Protein 3H05 (pdb70)

Foldseek 3Di:
DAEEEEEEDQCCPVWVLVVQQVVVPLVGQAYEYEHQCCPHDVVNVVLVVLQCVQSPRPRYDYDHQVVVVPPDFPVNSVVVVCVVPVNYAYEYEDAVVCVVVQVVGDCSVVCVVGHHYDHGDSPDDDDSVVLVVCQVVVHDCPNTHGDVSSVSSVD/DAEEEEEEDLCCPPWVQNLQQVVVPLVGQAYEYEHAPVRADPVLNVVLVVVQCVLSVRDRYDYDHVNVVVVPFPVRSVVVVCVVVVNYAYEYEAEDVCVVVQVVGDPSVVCVVRHHYYYGYRPDNVVVLVCLLVVHDCPNIHGDVSSVSCVVLSSSNPDRYSD

Radius of gyration: 22.02 Å; Cα contacts (8 Å, |Δi|>4): 575; chains: 2; bounding box: 44×39×69 Å

Structure (mmCIF, N/CA/C/O backbone):
data_3H05
#
_entry.id   3H05
#
_cell.length_a   41.206
_cell.length_b   70.722
_cell.length_c   130.495
_cell.angle_alpha   90.000
_cell.angle_beta   90.000
_cell.angle_gamma   90.000
#
_symmetry.space_group_name_H-M   'P 21 21 21'
#
loop_
_entity.id
_entity.type
_entity.pdbx_description
1 polymer 'uncharacterized protein VPA0413'
2 non-polymer 'CHLORIDE ION'
3 water water
#
loop_
_atom_site.group_PDB
_atom_site.id
_atom_site.type_symbol
_atom_site.label_atom_id
_atom_site.label_alt_id
_atom_site.label_comp_id
_atom_site.label_asym_id
_atom_site.label_entity_id
_atom_site.label_seq_id
_atom_site.pdbx_PDB_ins_code
_atom_site.Cartn_x
_atom_site.Cartn_y
_atom_site.Cartn_z
_atom_site.occupancy
_atom_site.B_iso_or_equiv
_atom_site.auth_seq_id
_atom_site.auth_comp_id
_atom_site.auth_asym_id
_atom_site.auth_atom_id
_atom_site.pdbx_PDB_model_num
ATOM 1 N N . MET A 1 1 ? -8.899 25.395 30.608 1.00 19.97 1 MET A N 1
ATOM 2 C CA . MET A 1 1 ? -8.484 26.736 30.118 1.00 19.52 1 MET A CA 1
ATOM 3 C C . MET A 1 1 ? -8.636 26.820 28.600 1.00 18.56 1 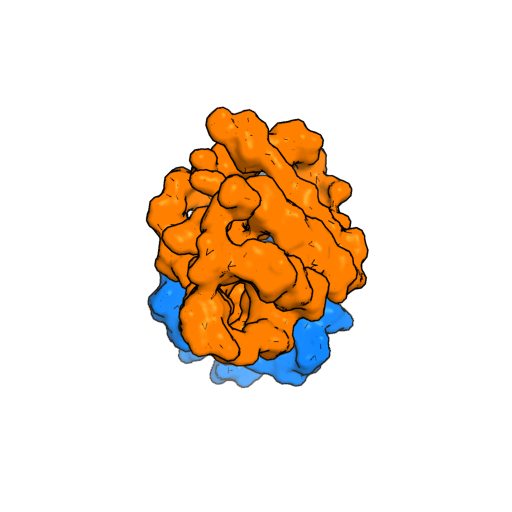MET A C 1
ATOM 4 O O . MET A 1 1 ? -8.022 26.030 27.886 1.00 19.61 1 MET A O 1
ATOM 9 N N . LYS A 1 2 ? -9.438 27.756 28.093 1.00 16.38 2 LYS A N 1
ATOM 10 C CA . LYS A 1 2 ? -9.455 27.997 26.647 1.00 14.51 2 LYS A CA 1
ATOM 11 C C . LYS A 1 2 ? -8.599 29.200 26.259 1.00 12.96 2 LYS A C 1
ATOM 12 O O . LYS A 1 2 ? -7.915 29.161 25.234 1.00 12.70 2 LYS A O 1
ATOM 18 N N . LYS A 1 3 ? -8.692 30.280 27.029 1.00 10.75 3 LYS A N 1
ATOM 19 C CA . LYS A 1 3 ? -7.954 31.510 26.717 1.00 9.74 3 LYS A CA 1
ATOM 20 C C . LYS A 1 3 ? -6.918 31.784 27.798 1.00 9.19 3 LYS A C 1
ATOM 21 O O . LYS A 1 3 ? -7.268 32.059 28.964 1.00 10.13 3 LYS A O 1
ATOM 27 N N . ILE A 1 4 ? -5.643 31.687 27.429 1.00 8.71 4 ILE A N 1
ATOM 28 C CA . ILE A 1 4 ? -4.554 31.814 28.387 1.00 9.43 4 ILE A CA 1
ATOM 29 C C . ILE A 1 4 ? -3.698 32.996 27.966 1.00 10.60 4 ILE A C 1
ATOM 30 O O . ILE A 1 4 ? -3.236 33.057 26.813 1.00 9.76 4 ILE A O 1
ATOM 35 N N . ALA A 1 5 ? -3.513 33.936 28.885 1.00 10.57 5 ALA A N 1
ATOM 36 C CA . ALA A 1 5 ? -2.611 35.070 28.656 1.00 10.89 5 ALA A CA 1
ATOM 37 C C . ALA A 1 5 ? -1.330 34.864 29.443 1.00 11.30 5 ALA A C 1
ATOM 38 O O . ALA A 1 5 ? -1.363 34.447 30.608 1.00 12.83 5 ALA A O 1
ATOM 40 N N . ILE A 1 6 ? -0.202 35.141 28.810 1.00 11.81 6 ILE A N 1
ATOM 41 C CA . ILE A 1 6 ? 1.066 35.032 29.531 1.00 12.22 6 ILE A CA 1
ATOM 42 C C . ILE A 1 6 ? 1.768 36.385 29.522 1.00 12.80 6 ILE A C 1
ATOM 43 O O . ILE A 1 6 ? 1.943 37.007 28.471 1.00 12.99 6 ILE A O 1
ATOM 48 N N . PHE A 1 7 ? 2.105 36.862 30.718 1.00 12.51 7 PHE A N 1
ATOM 49 C CA . PHE A 1 7 ? 2.673 38.197 30.907 1.00 13.08 7 PHE A CA 1
ATOM 50 C C . PHE A 1 7 ? 4.049 38.022 31.514 1.00 13.01 7 PHE A C 1
ATOM 51 O O . PHE A 1 7 ? 4.192 37.660 32.698 1.00 13.09 7 PHE A O 1
ATOM 59 N N . GLY A 1 8 ? 5.060 38.243 30.683 1.00 13.11 8 GLY A N 1
ATOM 60 C CA . GLY A 1 8 ? 6.447 38.171 31.145 1.00 12.98 8 GLY A CA 1
ATOM 61 C C . GLY A 1 8 ? 6.918 39.545 31.562 1.00 13.97 8 GLY A C 1
ATOM 62 O O . GLY A 1 8 ? 6.636 40.548 30.882 1.00 13.95 8 GLY A O 1
ATOM 63 N N . SER A 1 9 ? 7.658 39.595 32.665 1.00 13.63 9 SER A N 1
ATOM 64 C CA . SER A 1 9 ? 8.247 40.834 33.161 1.00 13.18 9 SER A CA 1
ATOM 65 C C . SER A 1 9 ? 9.373 40.467 34.107 1.00 12.84 9 SER A C 1
ATOM 66 O O . SER A 1 9 ? 9.432 39.325 34.594 1.00 12.00 9 SER A O 1
ATOM 69 N N . ALA A 1 10 ? 10.255 41.425 34.378 1.00 12.27 10 ALA A N 1
ATOM 70 C CA . ALA A 1 10 ? 11.251 41.239 35.434 1.00 12.09 10 ALA A CA 1
ATOM 71 C C . ALA A 1 10 ? 10.573 41.124 36.801 1.00 12.29 10 ALA A C 1
ATOM 72 O O . ALA A 1 10 ? 11.062 40.388 37.661 1.00 11.78 10 ALA A O 1
ATOM 74 N N . PHE A 1 11 ? 9.422 41.793 36.978 1.00 11.62 11 PHE A N 1
ATOM 75 C CA . PHE A 1 11 ? 8.758 41.915 38.299 1.00 11.82 11 PHE A CA 1
ATOM 76 C C . PHE A 1 11 ? 9.800 42.216 39.391 1.00 11.41 11 PHE A C 1
ATOM 77 O O . PHE A 1 11 ? 9.964 41.452 40.371 1.00 12.36 11 PHE A O 1
ATOM 85 N N . ASN A 1 12 ? 10.468 43.358 39.219 1.00 11.20 12 ASN A N 1
ATOM 86 C CA . ASN A 1 12 ? 11.695 43.698 39.924 1.00 11.79 12 ASN A CA 1
ATOM 87 C C . ASN A 1 12 ? 11.596 45.087 40.583 1.00 12.01 12 ASN A C 1
ATOM 88 O O . ASN A 1 12 ? 12.395 45.982 40.267 1.00 13.23 12 ASN A O 1
ATOM 93 N N . PRO A 1 13 ? 10.627 45.285 41.497 1.00 12.09 13 PRO A N 1
ATOM 94 C CA . PRO A 1 13 ? 9.596 44.376 42.018 1.00 11.90 13 PRO A CA 1
ATOM 95 C C . PRO A 1 13 ? 8.250 44.499 41.281 1.00 12.25 13 PRO A C 1
ATOM 96 O O . PRO A 1 13 ? 8.052 45.465 40.524 1.00 11.06 13 PRO A O 1
ATOM 100 N N . PRO A 1 14 ? 7.330 43.518 41.474 1.00 12.35 14 PRO A N 1
ATOM 101 C CA . PRO A 1 14 ? 5.954 43.722 41.015 1.00 12.66 14 PRO A CA 1
ATOM 102 C C . PRO A 1 14 ? 5.420 45.026 41.616 1.00 12.68 14 PRO A C 1
ATOM 103 O O . PRO A 1 14 ? 5.710 45.339 42.769 1.00 12.56 14 PRO A O 1
ATOM 107 N N . SER A 1 15 ? 4.665 45.785 40.824 1.00 12.28 15 SER A N 1
ATOM 108 C CA . SER A 1 15 ? 4.240 47.130 41.206 1.00 11.76 15 SER A CA 1
ATOM 109 C C . SER A 1 15 ? 2.779 47.370 40.831 1.00 11.48 15 SER A C 1
ATOM 110 O O . SER A 1 15 ? 2.152 46.541 40.165 1.00 10.73 15 SER A O 1
ATOM 113 N N . LEU A 1 16 ? 2.255 48.531 41.213 1.00 10.22 16 LEU A N 1
ATOM 114 C CA . LEU A 1 16 ? 0.901 48.886 40.773 1.00 9.64 16 LEU A CA 1
ATOM 115 C C . LEU A 1 16 ? 0.855 49.094 39.278 1.00 10.07 16 LEU A C 1
ATOM 116 O O . LEU A 1 16 ? -0.230 49.061 38.684 1.00 10.86 16 LEU A O 1
ATOM 121 N N . GLY A 1 17 ? 2.017 49.283 38.653 1.00 9.80 17 GLY A N 1
ATOM 122 C CA . GLY A 1 17 ? 2.083 49.321 37.189 1.00 10.41 17 GLY A CA 1
ATOM 123 C C . GLY A 1 17 ? 1.671 47.992 36.572 1.00 10.12 17 GLY A C 1
ATOM 124 O O . GLY A 1 17 ? 0.818 47.943 35.661 1.00 10.02 17 GLY A O 1
ATOM 125 N N . HIS A 1 18 ? 2.290 46.916 37.054 1.00 10.50 18 HIS A N 1
ATOM 126 C CA . HIS A 1 18 ? 1.908 45.573 36.606 1.00 10.46 18 HIS A CA 1
ATOM 127 C C . HIS A 1 18 ? 0.452 45.297 36.901 1.00 10.80 18 HIS A C 1
ATOM 128 O O . HIS A 1 18 ? -0.251 44.728 36.065 1.00 11.03 18 HIS A O 1
ATOM 135 N N . LYS A 1 19 ? 0.000 45.662 38.094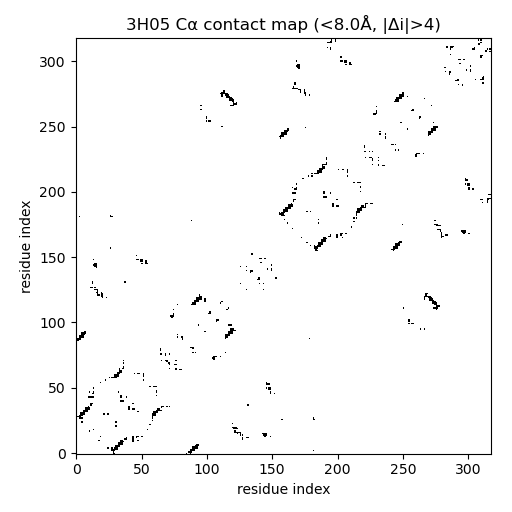 1.00 10.02 19 LYS A N 1
ATOM 136 C CA . LYS A 1 19 ? -1.392 45.435 38.447 1.00 10.09 19 LYS A CA 1
ATOM 137 C C . LYS A 1 19 ? -2.358 46.104 37.460 1.00 10.72 19 LYS A C 1
ATOM 138 O O . LYS A 1 19 ? -3.395 45.518 37.104 1.00 10.75 19 LYS A O 1
ATOM 144 N N . SER A 1 20 ? -2.029 47.317 37.015 1.00 10.42 20 SER A N 1
ATOM 145 C CA . SER A 1 20 ? -2.894 48.052 36.093 1.00 10.82 20 SER A CA 1
ATOM 146 C C . SER A 1 20 ? -3.083 47.323 34.754 1.00 11.38 20 SER A C 1
ATOM 147 O O . SER A 1 20 ? -4.107 47.515 34.079 1.00 12.28 20 SER A O 1
ATOM 150 N N . VAL A 1 21 ? -2.108 46.489 34.393 1.00 10.70 21 VAL A N 1
ATOM 151 C CA . VAL A 1 21 ? -2.197 45.647 33.193 1.00 11.16 21 VAL A CA 1
ATOM 152 C C . VAL A 1 21 ? -2.995 44.373 33.528 1.00 10.82 21 VAL A C 1
ATOM 153 O O . VAL A 1 21 ? -3.947 44.020 32.832 1.00 12.27 21 VAL A O 1
ATOM 157 N N . ILE A 1 22 ? -2.593 43.693 34.591 1.00 10.41 22 ILE A N 1
ATOM 158 C CA . ILE A 1 22 ? -3.114 42.364 34.923 1.00 10.93 22 ILE A CA 1
ATOM 159 C C . ILE A 1 22 ? -4.617 42.410 35.218 1.00 11.73 22 ILE A C 1
ATOM 160 O O . ILE A 1 22 ? -5.367 41.487 34.853 1.00 12.05 22 ILE A O 1
ATOM 165 N N . GLU A 1 23 ? -5.064 43.482 35.872 1.00 11.62 23 GLU A N 1
ATOM 166 C CA . GLU A 1 23 ? -6.479 43.597 36.255 1.00 12.05 23 GLU A CA 1
ATOM 167 C C . GLU A 1 23 ? -7.394 43.788 35.048 1.00 11.91 23 GLU A C 1
ATOM 168 O O . GLU A 1 23 ? -8.613 43.644 35.184 1.00 12.84 23 GLU A O 1
ATOM 174 N N . SER A 1 24 ? -6.816 44.090 33.879 1.00 10.94 24 SER A N 1
ATOM 175 C CA . SER A 1 24 ? -7.606 44.275 32.661 1.00 11.84 24 SER A CA 1
ATOM 176 C C . SER A 1 24 ? -7.947 42.951 31.984 1.00 11.45 24 SER A C 1
ATOM 177 O O . SER A 1 24 ? -8.641 42.946 30.970 1.00 11.86 24 SER A O 1
ATOM 180 N N . LEU A 1 25 ? -7.475 41.844 32.559 1.00 12.02 25 LEU A N 1
ATOM 181 C CA . LEU A 1 25 ? -7.490 40.538 31.859 1.00 12.40 25 LEU A CA 1
ATOM 182 C C . LEU A 1 25 ? -8.501 39.540 32.429 1.00 12.65 25 LEU A C 1
ATOM 183 O O . LEU A 1 25 ? -8.326 38.315 32.330 1.00 12.74 25 LEU A O 1
ATOM 188 N N . SER A 1 26 ? -9.582 40.063 32.990 1.00 13.09 26 SER A N 1
ATOM 189 C CA . SER A 1 26 ? -10.596 39.227 33.628 1.00 13.61 26 SER A CA 1
ATOM 190 C C . SER A 1 26 ? -11.322 38.282 32.664 1.00 13.03 26 SER A C 1
ATOM 191 O O . SER A 1 26 ? -11.915 37.279 33.109 1.00 13.54 26 SER A O 1
ATOM 194 N N . HIS A 1 27 ? -11.298 38.614 31.366 1.00 11.90 27 HIS A N 1
ATOM 195 C CA . HIS A 1 27 ? -11.930 37.798 30.332 1.00 11.30 27 HIS A CA 1
ATOM 196 C C . HIS A 1 27 ? -11.065 36.598 29.907 1.00 10.65 27 HIS A C 1
ATOM 197 O O . HIS A 1 27 ? -11.520 35.754 29.138 1.00 10.63 27 HIS A O 1
ATOM 204 N N . PHE A 1 28 ? -9.824 36.522 30.402 1.00 10.37 28 PHE A N 1
ATOM 205 C CA . PHE A 1 28 ? -9.009 35.318 30.178 1.00 11.12 28 PHE A CA 1
ATOM 206 C C . PHE A 1 28 ? -9.280 34.260 31.229 1.00 11.75 28 PHE A C 1
ATOM 207 O O . PHE A 1 28 ? -9.635 34.573 32.378 1.00 12.19 28 PHE A O 1
ATOM 215 N N . ASP A 1 29 ? -9.177 32.993 30.822 1.00 11.16 29 ASP A N 1
ATOM 216 C CA . ASP A 1 29 ? -9.413 31.889 31.762 1.00 11.89 29 ASP A CA 1
ATOM 217 C C . ASP A 1 29 ? -8.269 31.738 32.735 1.00 11.88 29 ASP A C 1
ATOM 218 O O . ASP A 1 29 ? -8.477 31.355 33.899 1.00 12.91 29 ASP A O 1
ATOM 223 N N . LEU A 1 30 ? -7.063 32.059 32.258 1.00 12.32 30 LEU A N 1
ATOM 224 C CA . LEU A 1 30 ? -5.848 31.929 33.047 1.00 12.64 30 LEU A CA 1
ATOM 225 C C . LEU A 1 30 ? -4.876 33.011 32.615 1.00 12.56 30 LEU A C 1
ATOM 226 O O . LEU A 1 30 ? -4.662 33.213 31.416 1.00 12.18 30 LEU A O 1
ATOM 231 N N . VAL A 1 31 ? -4.286 33.681 33.601 1.00 12.31 31 VAL A N 1
ATOM 232 C CA . VAL A 1 31 ? -3.274 34.706 33.349 1.00 13.81 31 VAL A CA 1
ATOM 233 C C . VAL A 1 31 ? -2.018 34.279 34.076 1.00 13.55 31 VAL A C 1
ATOM 234 O O . VAL A 1 31 ? -2.028 34.145 35.308 1.00 14.68 31 VAL A O 1
ATOM 238 N N . LEU A 1 32 ? -0.951 34.047 33.310 1.00 13.31 32 LEU A N 1
ATOM 239 C CA . LEU A 1 32 ? 0.292 33.518 33.886 1.00 13.04 32 LEU A CA 1
ATOM 240 C C . LEU A 1 32 ? 1.310 34.628 33.991 1.00 12.96 32 LEU A C 1
ATOM 241 O O . LEU A 1 32 ? 1.573 35.309 32.998 1.00 13.20 32 LEU A O 1
ATOM 246 N N . LEU A 1 33 ? 1.855 34.823 35.202 1.00 11.75 33 LEU A N 1
ATOM 247 C CA . LEU A 1 33 ? 2.923 35.803 35.413 1.00 12.24 33 LEU A CA 1
ATOM 248 C C . LEU A 1 33 ? 4.257 35.072 35.422 1.00 11.46 33 LEU A C 1
ATOM 249 O O . LEU A 1 33 ? 4.537 34.273 36.341 1.00 12.37 33 LEU A O 1
ATOM 254 N N . GLU A 1 34 ? 5.061 35.334 34.396 1.00 11.50 34 GLU A N 1
ATOM 255 C CA . GLU A 1 34 ? 6.351 34.642 34.207 1.00 11.59 34 GLU A CA 1
ATOM 256 C C . GLU A 1 34 ? 7.524 35.595 34.493 1.00 11.23 34 GLU A C 1
ATOM 257 O O . GLU A 1 34 ? 7.874 36.433 33.649 1.00 11.01 34 GLU A O 1
ATOM 263 N N . PRO A 1 35 ? 8.125 35.511 35.697 1.00 11.09 35 PRO A N 1
ATOM 264 C CA . PRO A 1 35 ? 9.271 36.398 35.947 1.00 11.23 35 PRO A CA 1
ATOM 265 C C . PRO A 1 35 ? 10.482 35.961 35.138 1.00 12.14 35 PRO A C 1
ATOM 266 O O . PRO A 1 35 ? 10.789 34.762 35.040 1.00 12.14 35 PRO A O 1
ATOM 270 N N . SER A 1 36 ? 11.152 36.931 34.538 1.00 12.97 36 SER A N 1
ATOM 271 C CA . SER A 1 36 ? 12.256 36.617 33.642 1.00 14.09 36 SER A CA 1
ATOM 272 C C . SER A 1 36 ? 13.481 36.163 34.438 1.00 14.18 36 SER A C 1
ATOM 273 O O . SER A 1 36 ? 13.782 36.719 35.500 1.00 13.72 36 SER A O 1
ATOM 276 N N . ILE A 1 37 ? 14.163 35.145 33.926 1.00 14.69 37 ILE A N 1
ATOM 277 C CA . ILE A 1 37 ? 15.427 34.697 34.521 1.00 15.81 37 ILE A CA 1
ATOM 278 C C . ILE A 1 37 ? 16.572 35.585 34.038 1.00 15.94 37 ILE A C 1
ATOM 279 O O . ILE A 1 37 ? 17.418 36.018 34.838 1.00 17.70 37 ILE A O 1
ATOM 284 N N . MET A 1 45 ? 19.053 45.394 42.244 1.00 16.28 45 MET A N 1
ATOM 285 C CA . MET A 1 45 ? 18.471 44.320 41.431 1.00 16.55 45 MET A CA 1
ATOM 286 C C . MET A 1 45 ? 18.149 43.097 42.296 1.00 16.17 45 MET A C 1
ATOM 287 O O . MET A 1 45 ? 19.002 42.617 43.051 1.00 16.82 45 MET A O 1
ATOM 289 N N . LEU A 1 46 ? 16.920 42.599 42.189 1.00 15.90 46 LEU A N 1
ATOM 290 C CA . LEU A 1 46 ? 16.466 41.493 43.036 1.00 15.03 46 LEU A CA 1
ATOM 291 C C . LEU A 1 46 ? 16.677 40.145 42.338 1.00 14.84 46 LEU A C 1
ATOM 292 O O . LEU A 1 46 ? 16.314 39.998 41.168 1.00 13.96 46 LEU A O 1
ATOM 297 N N . ASP A 1 47 ? 17.269 39.167 43.036 1.00 14.82 47 ASP A N 1
ATOM 298 C CA . ASP A 1 47 ? 17.498 37.851 42.410 1.00 14.90 47 ASP A CA 1
ATOM 299 C C . ASP A 1 47 ? 16.193 37.104 42.123 1.00 14.56 47 ASP A C 1
ATOM 300 O O . ASP A 1 47 ? 15.127 37.487 42.611 1.00 14.56 47 ASP A O 1
ATOM 305 N N . TYR A 1 48 ? 16.284 36.051 41.315 1.00 13.87 48 TYR A N 1
ATOM 306 C CA . TYR A 1 48 ? 15.101 35.324 40.848 1.00 13.34 48 TYR A CA 1
ATOM 307 C C . TYR A 1 48 ? 14.234 34.725 41.978 1.00 13.06 48 TYR A C 1
ATOM 308 O O . TYR A 1 48 ? 13.025 34.928 41.974 1.00 12.37 48 TYR A O 1
ATOM 317 N N . PRO A 1 49 ? 14.839 33.994 42.946 1.00 13.04 49 PRO A N 1
ATOM 318 C CA . PRO A 1 49 ? 13.989 33.444 44.014 1.00 12.87 49 PRO A CA 1
ATOM 319 C C . PRO A 1 49 ? 13.202 34.484 44.818 1.00 13.17 49 PRO A C 1
ATOM 320 O O . PRO A 1 49 ? 12.036 34.238 45.154 1.00 12.98 49 PRO A O 1
ATOM 324 N N . ILE A 1 50 ? 13.804 35.638 45.106 1.00 13.19 50 ILE A N 1
ATOM 325 C CA . ILE A 1 50 ? 13.061 36.701 45.791 1.00 13.82 50 ILE A CA 1
ATOM 326 C C . ILE A 1 50 ? 11.957 37.297 44.911 1.00 13.57 50 ILE A C 1
ATOM 327 O O . ILE A 1 50 ? 10.846 37.521 45.387 1.00 13.95 50 ILE A O 1
ATOM 332 N N . ARG A 1 51 ? 12.256 37.529 43.635 1.00 13.39 51 ARG A N 1
ATOM 333 C CA . ARG A 1 51 ? 11.229 38.005 42.713 1.00 13.60 51 ARG A CA 1
ATOM 334 C C . ARG A 1 51 ? 10.045 37.034 42.639 1.00 14.27 51 ARG A C 1
ATOM 335 O O . ARG A 1 51 ? 8.892 37.461 42.591 1.00 13.89 51 ARG A O 1
ATOM 343 N N . CYS A 1 52 ? 10.322 35.731 42.667 1.00 14.49 52 CYS A N 1
ATOM 344 C CA . CYS A 1 52 ? 9.241 34.739 42.694 1.00 14.84 52 CYS A CA 1
ATOM 345 C C . CYS A 1 52 ? 8.378 34.866 43.952 1.00 14.37 52 CYS A C 1
ATOM 346 O O . CYS A 1 52 ? 7.154 34.851 43.875 1.00 14.05 52 CYS A O 1
ATOM 349 N N . LYS A 1 53 ? 9.017 35.005 45.114 1.00 14.51 53 LYS A N 1
ATOM 350 C CA . LYS A 1 53 ? 8.281 35.234 46.348 1.00 14.39 53 LYS A CA 1
ATOM 351 C C . LYS A 1 53 ? 7.475 36.537 46.327 1.00 14.12 53 LYS A C 1
ATOM 352 O O . LYS A 1 53 ? 6.334 36.579 46.810 1.00 13.72 53 LYS A O 1
ATOM 358 N N . LEU A 1 54 ? 8.064 37.599 45.774 1.00 14.38 54 LEU A N 1
ATOM 359 C CA . LEU A 1 54 ? 7.331 38.860 45.616 1.00 14.08 54 LEU A CA 1
ATOM 360 C C . LEU A 1 54 ? 6.092 38.715 44.723 1.00 13.73 54 LEU A C 1
ATOM 361 O O . LEU A 1 54 ? 5.036 39.260 45.047 1.00 13.67 54 LEU A O 1
ATOM 366 N N . VAL A 1 55 ? 6.232 37.971 43.626 1.00 13.44 55 VAL A N 1
ATOM 367 C CA . VAL A 1 55 ? 5.123 37.734 42.690 1.00 13.13 55 VAL A CA 1
ATOM 368 C C . VAL A 1 55 ? 4.019 36.929 43.384 1.00 13.07 55 VAL A C 1
ATOM 369 O O . VAL A 1 55 ? 2.832 37.241 43.233 1.00 12.70 55 VAL A O 1
ATOM 373 N N . ASP A 1 56 ? 4.405 35.920 44.176 1.00 12.78 56 ASP A N 1
ATOM 374 C CA . ASP A 1 56 ? 3.424 35.175 44.962 1.00 13.07 56 ASP A CA 1
ATOM 375 C C . ASP A 1 56 ? 2.647 36.096 45.929 1.00 13.16 56 ASP A C 1
ATOM 376 O O . ASP A 1 56 ? 1.427 36.008 46.024 1.00 13.13 56 ASP A O 1
ATOM 381 N N . ALA A 1 57 ? 3.353 37.000 46.615 1.00 13.16 57 ALA A N 1
ATOM 382 C CA . ALA A 1 57 ? 2.711 37.976 47.505 1.00 13.37 57 ALA A CA 1
ATOM 383 C C . ALA A 1 57 ? 1.773 38.911 46.731 1.00 12.70 57 ALA A C 1
ATOM 384 O O . ALA A 1 57 ? 0.663 39.201 47.161 1.00 11.98 57 ALA A O 1
ATOM 386 N N . PHE A 1 58 ? 2.256 39.372 45.583 1.00 12.83 58 PHE A N 1
ATOM 387 C CA . PHE A 1 58 ? 1.512 40.242 44.655 1.00 12.99 58 PHE A CA 1
ATOM 388 C C . PHE A 1 58 ? 0.198 39.580 44.232 1.00 12.98 58 PHE A C 1
ATOM 389 O O . PHE A 1 58 ? -0.854 40.208 44.266 1.00 13.15 58 PHE A O 1
ATOM 397 N N . ILE A 1 59 ? 0.267 38.303 43.847 1.00 12.65 59 ILE A N 1
ATOM 398 C CA . ILE A 1 59 ? -0.923 37.553 43.440 1.00 12.64 59 ILE A CA 1
ATOM 399 C C . ILE A 1 59 ? -1.923 37.426 44.602 1.00 11.85 59 ILE A C 1
ATOM 400 O O . ILE A 1 59 ? -3.126 37.602 44.409 1.00 13.03 59 ILE A O 1
ATOM 405 N N . LYS A 1 60 ? -1.423 37.144 45.804 1.00 12.30 60 LYS A N 1
ATOM 406 C CA . LYS A 1 60 ? -2.265 37.062 46.995 1.00 12.64 60 LYS A CA 1
ATOM 407 C C . LYS A 1 60 ? -2.965 38.413 47.184 1.00 13.00 60 LYS A C 1
ATOM 408 O O . LYS A 1 60 ? -4.187 38.461 47.372 1.00 12.51 60 LYS A O 1
ATOM 414 N N . ASP A 1 61 ? -2.194 39.499 47.086 1.00 13.02 61 ASP A N 1
ATOM 415 C CA . ASP A 1 61 ? -2.742 40.841 47.310 1.00 13.41 61 ASP A CA 1
ATOM 416 C C . ASP A 1 61 ? -3.820 41.224 46.296 1.00 13.03 61 ASP A C 1
ATOM 417 O O . ASP A 1 61 ? -4.834 41.818 46.664 1.00 13.75 61 ASP A O 1
ATOM 422 N N . MET A 1 62 ? -3.603 40.901 45.028 1.00 13.24 62 MET A N 1
ATOM 423 C CA . MET A 1 62 ? -4.534 41.311 43.989 1.00 13.38 62 MET A CA 1
ATOM 424 C C . MET A 1 62 ? -5.874 40.593 44.127 1.00 13.22 62 MET A C 1
ATOM 425 O O . MET A 1 62 ? -6.922 41.147 43.775 1.00 14.12 62 MET A O 1
ATOM 430 N N . GLY A 1 63 ? -5.837 39.368 44.638 1.00 12.77 63 GLY A N 1
ATOM 431 C CA . GLY A 1 63 ? -7.056 38.600 44.882 1.00 12.60 63 GLY A CA 1
ATOM 432 C C . GLY A 1 63 ? -7.884 38.315 43.640 1.00 12.45 63 GLY A C 1
ATOM 433 O O . GLY A 1 63 ? -9.115 38.154 43.734 1.00 12.73 63 GLY A O 1
ATOM 434 N N . LEU A 1 64 ? -7.217 38.241 42.488 1.00 12.29 64 LEU A N 1
ATOM 435 C CA . LEU A 1 64 ? -7.885 37.938 41.216 1.00 12.74 64 LEU A CA 1
ATOM 436 C C . LEU A 1 64 ? -7.768 36.454 40.898 1.00 12.66 64 LEU A C 1
ATOM 437 O O . LEU A 1 64 ? -6.650 35.911 40.773 1.00 13.57 64 LEU A O 1
ATOM 442 N N . SER A 1 65 ? -8.922 35.820 40.734 1.00 12.17 65 SER A N 1
ATOM 443 C CA . SER A 1 65 ? -9.023 34.360 40.656 1.00 12.34 65 SER A CA 1
ATOM 444 C C . SER A 1 65 ? -8.256 33.736 39.479 1.00 11.65 65 SER A C 1
ATOM 445 O O . SER A 1 65 ? -7.796 32.599 39.588 1.00 12.08 65 SER A O 1
ATOM 448 N N . ASN A 1 66 ? -8.082 34.476 38.378 1.00 9.57 66 ASN A N 1
ATOM 449 C CA . ASN A 1 66 ? -7.476 33.862 37.190 1.00 8.22 66 ASN A CA 1
ATOM 450 C C . ASN A 1 66 ? -5.956 33.957 37.079 1.00 7.85 66 ASN A C 1
ATOM 451 O O . ASN A 1 66 ? -5.387 33.503 36.090 1.00 8.07 66 ASN A O 1
ATOM 456 N N . VAL A 1 67 ? -5.298 34.542 38.078 1.00 6.86 67 VAL A N 1
ATOM 457 C CA . VAL A 1 67 ? -3.849 34.800 37.994 1.00 6.74 67 VAL A CA 1
ATOM 458 C C . VAL A 1 67 ? -3.024 33.746 38.745 1.00 7.78 67 VAL A C 1
ATOM 459 O O . VAL A 1 67 ? -3.323 33.417 39.904 1.00 7.88 67 VAL A O 1
ATOM 463 N N . GLN A 1 68 ? -1.981 33.235 38.093 1.00 7.31 68 GLN A N 1
ATOM 464 C CA . GLN A 1 68 ? -1.038 32.300 38.718 1.00 7.94 68 GLN A CA 1
ATOM 465 C C . GLN A 1 68 ? 0.365 32.638 38.274 1.00 8.04 68 GLN A C 1
ATOM 466 O O . GLN A 1 68 ? 0.566 33.211 37.193 1.00 8.81 68 GLN A O 1
ATOM 472 N N . ARG A 1 69 ? 1.351 32.300 39.099 1.00 7.16 69 ARG A N 1
ATOM 473 C CA . ARG A 1 69 ? 2.735 32.430 38.673 1.00 6.91 69 ARG A CA 1
ATOM 474 C C . ARG A 1 69 ? 3.140 31.218 37.855 1.00 6.88 69 ARG A C 1
ATOM 475 O O . ARG A 1 69 ? 2.863 30.075 38.239 1.00 7.18 69 ARG A O 1
ATOM 483 N N . SER A 1 70 ? 3.824 31.475 36.744 1.00 7.55 70 SER A N 1
ATOM 484 C CA . SER A 1 70 ? 4.375 30.398 35.939 1.00 7.38 70 SER A CA 1
ATOM 485 C C . SER A 1 70 ? 5.904 30.420 36.027 1.00 7.03 70 SER A C 1
ATOM 486 O O . SER A 1 70 ? 6.526 31.473 36.284 1.00 6.79 70 SER A O 1
ATOM 489 N N . ASP A 1 71 ? 6.505 29.242 35.855 1.00 7.29 71 ASP A N 1
ATOM 490 C CA . ASP A 1 71 ? 7.944 29.088 35.957 1.00 7.89 71 ASP A CA 1
ATOM 491 C C . ASP A 1 71 ? 8.521 28.372 34.738 1.00 8.00 71 ASP A C 1
ATOM 492 O O . ASP A 1 71 ? 9.529 27.661 34.842 1.00 6.64 71 ASP A O 1
ATOM 497 N N . LEU A 1 72 ? 7.884 28.570 33.582 1.00 7.77 72 LEU A N 1
ATOM 498 C CA . LEU A 1 72 ? 8.335 27.949 32.321 1.00 8.85 72 LEU A CA 1
ATOM 499 C C . LEU A 1 72 ? 9.800 28.208 31.965 1.00 9.07 72 LEU A C 1
ATOM 500 O O . LEU A 1 72 ? 10.488 27.316 31.447 1.00 8.43 72 LEU A O 1
ATOM 505 N N . GLU A 1 73 ? 10.282 29.415 32.259 1.00 9.22 73 GLU A N 1
ATOM 506 C CA . GLU A 1 73 ? 11.667 29.770 31.971 1.00 9.56 73 GLU A CA 1
ATOM 507 C C . GLU A 1 73 ? 12.668 28.890 32.703 1.00 9.97 73 GLU A C 1
ATOM 508 O O . GLU A 1 73 ? 13.762 28.671 32.199 1.00 9.16 73 GLU A O 1
ATOM 514 N N . GLN A 1 74 ? 12.281 28.369 33.867 1.00 10.49 74 GLN A N 1
ATOM 515 C CA . GLN A 1 74 ? 13.156 27.490 34.646 1.00 11.02 74 GLN A CA 1
ATOM 516 C C . GLN A 1 74 ? 13.588 26.249 33.876 1.00 11.02 74 GLN A C 1
ATOM 517 O O . GLN A 1 74 ? 14.768 25.951 33.825 1.00 10.99 74 GLN A O 1
ATOM 523 N N . ALA A 1 75 ? 12.635 25.543 33.264 1.00 11.11 75 ALA A N 1
ATOM 524 C CA . ALA A 1 75 ? 12.969 24.314 32.524 1.00 11.62 75 ALA A CA 1
ATOM 525 C C . ALA A 1 75 ? 13.564 24.640 31.156 1.00 11.18 75 ALA A C 1
ATOM 526 O O . ALA A 1 75 ? 14.336 23.854 30.597 1.00 11.28 75 ALA A O 1
ATOM 528 N N . LEU A 1 76 ? 13.209 25.808 30.628 1.00 10.39 76 LEU A N 1
ATOM 529 C CA . LEU A 1 76 ? 13.715 26.239 29.327 1.00 10.25 76 LEU A CA 1
ATOM 530 C C . LEU A 1 76 ? 15.139 26.779 29.416 1.00 10.81 76 LEU A C 1
ATOM 531 O O . LEU A 1 76 ? 15.872 26.767 28.418 1.00 11.02 76 LEU A O 1
ATOM 536 N N . TYR A 1 77 ? 15.514 27.249 30.605 1.00 10.82 77 TYR A N 1
ATOM 537 C CA . TYR A 1 77 ? 16.817 27.866 30.836 1.00 11.22 77 TYR A CA 1
ATOM 538 C C . TYR A 1 77 ? 17.902 26.804 30.902 1.00 11.25 77 TYR A C 1
ATOM 539 O O . TYR A 1 77 ? 18.387 26.376 29.866 1.00 12.15 77 TYR A O 1
ATOM 541 N N . SER A 1 82 ? 19.655 32.284 26.073 1.00 17.88 82 SER A N 1
ATOM 542 C CA . SER A 1 82 ? 18.602 32.960 26.827 1.00 17.48 82 SER A CA 1
ATOM 543 C C . SER A 1 82 ? 17.218 32.471 26.409 1.00 16.26 82 SER A C 1
ATOM 544 O O . SER A 1 82 ? 17.059 31.937 25.308 1.00 16.14 82 SER A O 1
ATOM 547 N N . VAL A 1 83 ? 16.218 32.652 27.270 1.00 15.48 83 VAL A N 1
ATOM 548 C CA . VAL A 1 83 ? 14.863 32.181 26.948 1.00 14.32 83 VAL A CA 1
ATOM 549 C C . VAL A 1 83 ? 14.069 33.181 26.094 1.00 14.41 83 VAL A C 1
ATOM 550 O O . VAL A 1 83 ? 13.727 34.282 26.549 1.00 15.90 83 VAL A O 1
ATOM 554 N N . THR A 1 84 ? 13.760 32.787 24.864 1.00 12.55 84 THR A N 1
ATOM 555 C CA . THR A 1 84 ? 13.072 33.679 23.940 1.00 11.47 84 THR A CA 1
ATOM 556 C C . THR A 1 84 ? 11.573 33.603 24.149 1.00 11.35 84 THR A C 1
ATOM 557 O O . THR A 1 84 ? 11.058 32.604 24.656 1.00 11.62 84 THR A O 1
ATOM 561 N N . THR A 1 85 ? 10.891 34.665 23.733 1.00 11.05 85 THR A N 1
ATOM 562 C CA . THR A 1 85 ? 9.436 34.694 23.709 1.00 11.73 85 THR A CA 1
ATOM 563 C C . THR A 1 85 ? 8.898 33.515 22.904 1.00 11.48 85 THR A C 1
ATOM 564 O O . THR A 1 85 ? 7.958 32.835 23.346 1.00 12.15 85 THR A O 1
ATOM 568 N N . TYR A 1 86 ? 9.489 33.257 21.733 1.00 10.54 86 TYR A N 1
ATOM 569 C CA . TYR A 1 86 ? 9.070 32.117 20.931 1.00 10.42 86 TYR A CA 1
ATOM 570 C C . TYR A 1 86 ? 9.120 30.809 21.734 1.00 10.87 86 TYR A C 1
ATOM 571 O O . TYR A 1 86 ? 8.160 30.029 21.711 1.00 11.17 86 TYR A O 1
ATOM 580 N N . ALA A 1 87 ? 10.226 30.572 22.438 1.00 9.98 87 ALA A N 1
ATOM 581 C CA . ALA A 1 87 ? 10.391 29.316 23.185 1.00 9.94 87 ALA A CA 1
ATOM 582 C C . ALA A 1 87 ? 9.352 29.237 24.302 1.00 10.32 87 ALA A C 1
ATOM 583 O O . ALA A 1 87 ? 8.805 28.169 24.582 1.00 10.77 87 ALA A O 1
ATOM 585 N N . LEU A 1 88 ? 9.072 30.376 24.925 1.00 10.37 88 LEU A N 1
ATOM 586 C CA . LEU A 1 88 ? 8.115 30.419 26.019 1.00 10.70 88 LEU A CA 1
ATOM 587 C C . LEU A 1 88 ? 6.710 30.082 25.505 1.00 10.39 88 LEU A C 1
ATOM 588 O O . LEU A 1 88 ? 6.000 29.280 26.110 1.00 10.42 88 LEU A O 1
ATOM 593 N N . LEU A 1 89 ? 6.336 30.662 24.362 1.00 10.12 89 LEU A N 1
ATOM 594 C CA . LEU A 1 89 ? 5.002 30.442 23.788 1.00 10.76 89 LEU A CA 1
ATOM 595 C C . LEU A 1 89 ? 4.857 29.017 23.279 1.00 10.73 89 LEU A C 1
ATOM 596 O O . LEU A 1 89 ? 3.815 28.387 23.475 1.00 11.00 89 LEU A O 1
ATOM 601 N N . GLU A 1 90 ? 5.915 28.497 22.666 1.00 10.80 90 GLU A N 1
ATOM 602 C CA . GLU A 1 90 ? 5.903 27.118 22.176 1.00 11.68 90 GLU A CA 1
ATOM 603 C C . GLU A 1 90 ? 5.663 26.166 23.337 1.00 11.24 90 GLU A C 1
ATOM 604 O O . GLU A 1 90 ? 4.934 25.197 23.204 1.00 11.07 90 GLU A O 1
ATOM 610 N N . LYS A 1 91 ? 6.309 26.445 24.466 1.00 11.01 91 LYS A N 1
ATOM 611 C CA . LYS A 1 91 ? 6.241 25.555 25.627 1.00 11.33 91 LYS A CA 1
ATOM 612 C C . LYS A 1 91 ? 4.843 25.592 26.253 1.00 11.53 91 LYS A C 1
ATOM 613 O O . LYS A 1 91 ? 4.275 24.533 26.562 1.00 11.05 91 LYS A O 1
ATOM 619 N N . ILE A 1 92 ? 4.289 26.793 26.429 1.00 10.94 92 ILE A N 1
ATOM 620 C CA . ILE A 1 92 ? 2.940 26.884 27.011 1.00 12.51 92 ILE A CA 1
ATOM 621 C C . ILE A 1 92 ? 1.912 26.249 26.083 1.00 11.90 92 ILE A C 1
ATOM 622 O O . ILE A 1 92 ? 0.946 25.618 26.556 1.00 11.73 92 ILE A O 1
ATOM 627 N N . GLN A 1 93 ? 2.122 26.365 24.765 1.00 12.25 93 GLN A N 1
ATOM 628 C CA . GLN A 1 93 ? 1.215 25.729 23.813 1.00 11.83 93 GLN A CA 1
ATOM 629 C C . GLN A 1 93 ? 1.267 24.210 23.912 1.00 12.08 93 GLN A C 1
ATOM 630 O O . GLN A 1 93 ? 0.243 23.567 23.738 1.00 13.58 93 GLN A O 1
ATOM 636 N N . GLU A 1 94 ? 2.456 23.653 24.159 1.00 11.48 94 GLU A N 1
ATOM 637 C CA . GLU A 1 94 ? 2.622 22.206 24.334 1.00 11.57 94 GLU A CA 1
ATOM 638 C C . GLU A 1 94 ? 1.948 21.747 25.623 1.00 11.16 94 GLU A C 1
ATOM 639 O O . GLU A 1 94 ? 1.397 20.645 25.670 1.00 10.31 94 GLU A O 1
ATOM 645 N N . ILE A 1 95 ? 1.988 22.585 26.664 1.00 10.12 95 ILE A N 1
ATOM 646 C CA . ILE A 1 95 ? 1.364 22.208 27.935 1.00 9.88 95 ILE A CA 1
ATOM 647 C C . ILE A 1 95 ? -0.164 22.225 27.790 1.00 10.69 95 ILE A C 1
ATOM 648 O O . ILE A 1 95 ? -0.854 21.366 28.354 1.00 10.41 95 ILE A O 1
ATOM 653 N N . TYR A 1 96 ? -0.673 23.197 27.030 1.00 11.11 96 TYR A N 1
ATOM 654 C CA . TYR A 1 96 ? -2.123 23.371 26.838 1.00 11.47 96 TYR A CA 1
ATOM 655 C C . TYR A 1 96 ? -2.493 23.339 25.351 1.00 12.36 96 TYR A C 1
ATOM 656 O O . TYR A 1 96 ? -2.771 24.393 24.768 1.00 12.08 96 TYR A O 1
ATOM 665 N N . PRO A 1 97 ? -2.482 22.146 24.727 1.00 11.89 97 PRO A N 1
ATOM 666 C CA . PRO A 1 97 ? -2.634 22.112 23.267 1.00 12.20 97 PRO A CA 1
ATOM 667 C C . PRO A 1 97 ? -3.976 22.644 22.771 1.00 11.92 97 PRO A C 1
ATOM 668 O O . PRO A 1 97 ? -4.063 23.151 21.633 1.00 12.86 97 PRO A O 1
ATOM 672 N N . THR A 1 98 ? -5.016 22.515 23.597 1.00 12.43 98 THR A N 1
ATOM 673 C CA . THR A 1 98 ? -6.334 22.979 23.160 1.00 12.74 98 THR A CA 1
ATOM 674 C C . THR A 1 98 ? -6.574 24.467 23.391 1.00 12.10 98 THR A C 1
ATOM 675 O O . THR A 1 98 ? -7.551 25.001 22.871 1.00 12.26 98 THR A O 1
ATOM 679 N N . ALA A 1 99 ? -5.702 25.128 24.159 1.00 10.04 99 ALA A N 1
ATOM 680 C CA . ALA A 1 99 ? -5.890 26.544 24.476 1.00 9.44 99 ALA A CA 1
ATOM 681 C C . ALA A 1 99 ? -5.396 27.469 23.371 1.00 8.76 99 ALA A C 1
ATOM 682 O O . ALA A 1 99 ? -4.510 27.104 22.587 1.00 10.34 99 ALA A O 1
ATOM 684 N N . ASP A 1 100 ? -5.971 28.671 23.335 1.00 9.41 100 ASP A N 1
ATOM 685 C CA . ASP A 1 100 ? -5.467 29.775 22.516 1.00 9.94 100 ASP A CA 1
ATOM 686 C C . ASP A 1 100 ? -4.630 30.686 23.408 1.00 10.36 100 ASP A C 1
ATOM 687 O O . ASP A 1 100 ? -5.084 31.093 24.481 1.00 11.83 100 ASP A O 1
ATOM 692 N N . ILE A 1 101 ? -3.405 30.962 22.976 1.00 11.21 101 ILE A N 1
ATOM 693 C CA . ILE A 1 101 ? -2.432 31.684 23.815 1.00 11.34 101 ILE A CA 1
ATOM 694 C C . ILE A 1 101 ? -2.270 33.125 23.359 1.00 11.16 101 ILE A C 1
ATOM 695 O O . ILE A 1 101 ? -2.160 33.391 22.152 1.00 11.89 101 ILE A O 1
ATOM 700 N N . THR A 1 102 ? -2.257 34.030 24.336 1.00 10.42 102 THR A N 1
ATOM 701 C CA . THR A 1 102 ? -2.025 35.450 24.108 1.00 10.98 102 THR A CA 1
ATOM 702 C C . THR A 1 102 ? -0.795 35.875 24.896 1.00 11.50 102 THR A C 1
ATOM 703 O O . THR A 1 102 ? -0.710 35.616 26.107 1.00 11.93 102 THR A O 1
ATOM 707 N N . PHE A 1 103 ? 0.151 36.530 24.221 1.00 11.13 103 PHE A N 1
ATOM 708 C CA . PHE A 1 103 ? 1.339 37.065 24.881 1.00 11.07 103 PHE A CA 1
ATOM 709 C C . PHE A 1 103 ? 1.070 38.529 25.211 1.00 11.05 103 PHE A C 1
ATOM 710 O O . PHE A 1 103 ? 0.730 39.310 24.320 1.00 12.31 103 PHE A O 1
ATOM 718 N N . VAL A 1 104 ? 1.169 38.886 26.483 1.00 10.50 104 VAL A N 1
ATOM 719 C CA . VAL A 1 104 ? 0.933 40.255 26.952 1.00 10.86 104 VAL A CA 1
ATOM 720 C C . VAL A 1 104 ? 2.256 41.009 26.993 1.00 10.29 104 VAL A C 1
ATOM 721 O O . VAL A 1 104 ? 3.205 40.597 27.676 1.00 10.37 104 VAL A O 1
ATOM 725 N N . ILE A 1 105 ? 2.297 42.150 26.308 1.00 10.16 105 ILE A N 1
ATOM 726 C CA A ILE A 1 105 ? 3.506 42.915 26.110 0.50 10.09 105 ILE A CA 1
ATOM 727 C CA B ILE A 1 105 ? 3.533 42.931 26.277 0.50 10.26 105 ILE A CA 1
ATOM 728 C C . ILE A 1 105 ? 3.291 44.393 26.494 1.00 10.15 105 ILE A C 1
ATOM 729 O O . ILE A 1 105 ? 2.155 44.874 26.462 1.00 9.78 105 ILE A O 1
ATOM 738 N N . GLY A 1 106 ? 4.375 45.108 26.775 1.00 9.35 106 GLY A N 1
ATOM 739 C CA . GLY A 1 106 ? 4.288 46.553 26.968 1.00 10.64 106 GLY A CA 1
ATOM 740 C C . GLY A 1 106 ? 4.192 47.236 25.615 1.00 11.05 106 GLY A C 1
ATOM 741 O O . GLY A 1 106 ? 4.591 46.662 24.595 1.00 10.71 106 GLY A O 1
ATOM 742 N N . PRO A 1 107 ? 3.649 48.465 25.579 1.00 12.82 107 PRO A N 1
ATOM 743 C CA . PRO A 1 107 ? 3.552 49.140 24.278 1.00 12.70 107 PRO A CA 1
ATOM 744 C C . PRO A 1 107 ? 4.888 49.373 23.571 1.00 13.02 107 PRO A C 1
ATOM 745 O O . PRO A 1 107 ? 4.951 49.247 22.353 1.00 13.62 107 PRO A O 1
ATOM 749 N N . ASP A 1 108 ? 5.947 49.674 24.319 1.00 13.13 108 ASP A N 1
ATOM 750 C CA . ASP A 1 108 ? 7.268 49.879 23.723 1.00 13.65 108 ASP A CA 1
ATOM 751 C C . ASP A 1 108 ? 7.691 48.681 22.882 1.00 12.83 108 ASP A C 1
ATOM 752 O O . ASP A 1 108 ? 8.074 48.839 21.713 1.00 12.41 108 ASP A O 1
ATOM 757 N N . ASN A 1 109 ? 7.563 47.480 23.458 1.00 11.48 109 ASN A N 1
ATOM 758 C CA . ASN A 1 109 ? 7.897 46.254 22.747 1.00 11.89 109 ASN A CA 1
ATOM 759 C C . ASN A 1 109 ? 6.903 45.913 21.642 1.00 10.92 109 ASN A C 1
ATOM 760 O O . ASN A 1 109 ? 7.276 45.305 20.637 1.00 11.04 109 ASN A O 1
ATOM 765 N N . PHE A 1 110 ? 5.634 46.300 21.816 1.00 9.97 110 PHE A N 1
ATOM 766 C CA . PHE A 1 110 ? 4.642 46.115 20.771 1.00 10.47 110 PHE A CA 1
ATOM 767 C C . PHE A 1 110 ? 5.093 46.829 19.494 1.00 9.90 110 PHE A C 1
ATOM 768 O O . PHE A 1 110 ? 5.001 46.277 18.391 1.00 9.69 110 PHE A O 1
ATOM 776 N N . PHE A 1 111 ? 5.600 48.044 19.646 1.00 9.54 111 PHE A N 1
ATOM 777 C CA . PHE A 1 111 ? 6.023 48.816 18.479 1.00 10.37 111 PHE A CA 1
ATOM 778 C C . PHE A 1 111 ? 7.293 48.277 17.836 1.00 11.42 111 PHE A C 1
ATOM 779 O O . PHE A 1 111 ? 7.531 48.525 16.655 1.00 13.01 111 PHE A O 1
ATOM 787 N N . LYS A 1 112 ? 8.098 47.530 18.585 1.00 11.88 112 LYS A N 1
ATOM 788 C CA . LYS A 1 112 ? 9.331 46.986 17.995 1.00 12.16 112 LYS A CA 1
ATOM 789 C C . LYS A 1 112 ? 9.283 45.474 17.824 1.00 11.57 112 LYS A C 1
ATOM 790 O O . LYS A 1 112 ? 10.307 44.820 17.751 1.00 10.52 112 LYS A O 1
ATOM 796 N N . PHE A 1 113 ? 8.077 44.935 17.730 1.00 10.86 113 PHE A N 1
ATOM 797 C CA . PHE A 1 113 ? 7.913 43.482 17.717 1.00 10.10 113 PHE A CA 1
ATOM 798 C C . PHE A 1 113 ? 8.580 42.810 16.518 1.00 10.00 113 PHE A C 1
ATOM 799 O O . PHE A 1 113 ? 9.035 41.674 16.623 1.00 9.81 113 PHE A O 1
ATOM 807 N N . ALA A 1 114 ? 8.647 43.503 15.386 1.00 10.04 114 ALA A N 1
ATOM 808 C CA . ALA A 1 114 ? 9.232 42.914 14.179 1.00 9.97 114 ALA A CA 1
ATOM 809 C C . ALA A 1 114 ? 10.677 42.486 14.349 1.00 10.68 114 ALA A C 1
ATOM 810 O O . ALA A 1 114 ? 11.205 41.727 13.522 1.00 10.57 114 ALA A O 1
ATOM 812 N N . LYS A 1 115 ? 11.326 43.006 15.387 1.00 10.22 115 LYS A N 1
ATOM 813 C CA . LYS A 1 115 ? 12.724 42.673 15.637 1.00 11.64 115 LYS A CA 1
ATOM 814 C C . LYS A 1 115 ? 12.913 41.435 16.509 1.00 11.69 115 LYS A C 1
ATOM 815 O O . LYS A 1 115 ? 14.040 40.910 16.572 1.00 12.14 115 LYS A O 1
ATOM 821 N N . PHE A 1 116 ? 11.842 40.993 17.179 1.00 12.21 116 PHE A N 1
ATOM 822 C CA . PHE A 1 116 ? 11.862 39.809 18.071 1.00 12.93 116 PHE A CA 1
ATOM 823 C C . PHE A 1 116 ? 12.283 38.591 17.264 1.00 13.18 116 PHE A C 1
ATOM 824 O O . PHE A 1 116 ? 11.928 38.455 16.083 1.00 11.73 116 PHE A O 1
ATOM 832 N N . TYR A 1 117 ? 13.041 37.699 17.908 1.00 13.45 117 TYR A N 1
ATOM 833 C CA . TYR A 1 117 ? 13.347 36.399 17.344 1.00 13.79 117 TYR A CA 1
ATOM 834 C C . TYR A 1 117 ? 12.055 35.676 16.948 1.00 13.81 117 TYR A C 1
ATOM 835 O O . TYR A 1 117 ? 11.124 35.5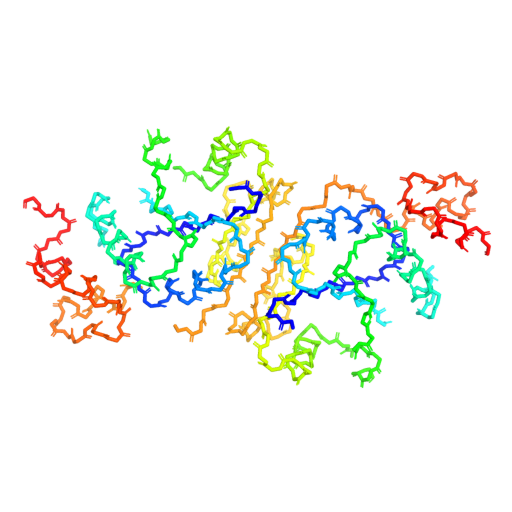54 17.750 1.00 14.43 117 TYR A O 1
ATOM 844 N N . LYS A 1 118 ? 12.015 35.206 15.703 1.00 13.58 118 LYS A N 1
ATOM 845 C CA . LYS A 1 118 ? 10.841 34.504 15.154 1.00 13.32 118 LYS A CA 1
ATOM 846 C C . LYS A 1 118 ? 9.515 35.295 15.276 1.00 13.18 118 LYS A C 1
ATOM 847 O O . LYS A 1 118 ? 8.440 34.698 15.419 1.00 13.31 118 LYS A O 1
ATOM 853 N N . ALA A 1 119 ? 9.598 36.622 15.190 1.00 12.50 119 ALA A N 1
ATOM 854 C CA . ALA A 1 119 ? 8.394 37.474 15.233 1.00 12.70 119 ALA A CA 1
ATOM 855 C C . ALA A 1 119 ? 7.335 37.033 14.225 1.00 13.30 119 ALA A C 1
ATOM 856 O O . ALA A 1 119 ? 6.161 36.920 14.587 1.00 12.32 119 ALA A O 1
ATOM 858 N N . GLU A 1 120 ? 7.739 36.794 12.973 1.00 13.06 120 GLU A N 1
ATOM 859 C CA . GLU A 1 120 ? 6.774 36.390 11.943 1.00 14.21 120 GLU A CA 1
ATOM 860 C C . GLU A 1 120 ? 6.047 35.101 12.343 1.00 14.16 120 GLU A C 1
ATOM 861 O O . GLU A 1 120 ? 4.812 35.046 12.290 1.00 14.10 120 GLU A O 1
ATOM 867 N N . GLU A 1 121 ? 6.815 34.100 12.777 1.00 13.48 121 GLU A N 1
ATOM 868 C CA . GLU A 1 121 ? 6.272 32.816 13.198 1.00 13.86 121 GLU A CA 1
ATOM 869 C C . GLU A 1 121 ? 5.319 32.990 14.384 1.00 13.53 121 GLU A C 1
ATOM 870 O O . GLU A 1 121 ? 4.250 32.366 14.426 1.00 13.15 121 GLU A O 1
ATOM 876 N N . ILE A 1 122 ? 5.674 33.871 15.323 1.00 12.81 122 ILE A N 1
ATOM 877 C CA . ILE A 1 122 ? 4.777 34.145 16.477 1.00 12.84 122 ILE A CA 1
ATOM 878 C C . ILE A 1 122 ? 3.440 34.657 15.981 1.00 13.23 122 ILE A C 1
ATOM 879 O O . ILE A 1 122 ? 2.379 34.212 16.463 1.00 13.74 122 ILE A O 1
ATOM 884 N N . THR A 1 123 ? 3.484 35.562 14.993 1.00 12.99 123 THR A N 1
ATOM 885 C CA . THR A 1 123 ? 2.247 36.171 14.464 1.00 13.66 123 THR A CA 1
ATOM 886 C C . THR A 1 123 ? 1.439 35.231 13.578 1.00 14.14 123 THR A C 1
ATOM 887 O O . THR A 1 123 ? 0.325 35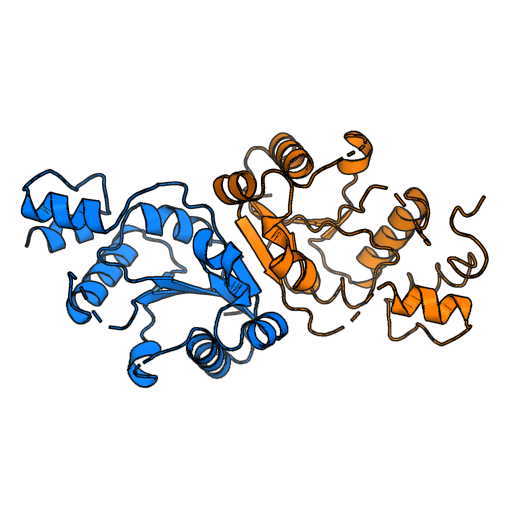.556 13.160 1.00 15.04 123 THR A O 1
ATOM 891 N N . GLU A 1 124 ? 1.993 34.063 13.274 1.00 12.75 124 GLU A N 1
ATOM 892 C CA . GLU A 1 124 ? 1.229 33.046 12.586 1.00 13.13 124 GLU A CA 1
ATOM 893 C C . GLU A 1 124 ? 0.476 32.131 13.539 1.00 11.35 124 GLU A C 1
ATOM 894 O O . GLU A 1 124 ? -0.435 31.407 13.129 1.00 12.41 124 GLU A O 1
ATOM 900 N N . ARG A 1 125 ? 0.862 32.151 14.820 1.00 10.45 125 ARG A N 1
ATOM 901 C CA . ARG A 1 125 ? 0.406 31.139 15.750 1.00 10.42 125 ARG A CA 1
ATOM 902 C C . ARG A 1 125 ? -0.350 31.695 16.935 1.00 8.98 125 ARG A C 1
ATOM 903 O O . ARG A 1 125 ? -1.308 31.065 17.398 1.00 10.41 125 ARG A O 1
ATOM 911 N N . TRP A 1 126 ? 0.074 32.861 17.420 1.00 6.88 126 TRP A N 1
ATOM 912 C CA . TRP A 1 126 ? -0.374 33.368 18.733 1.00 5.68 126 TRP A CA 1
ATOM 913 C C . TRP A 1 126 ? -0.792 34.830 18.663 1.00 5.83 126 TRP A C 1
ATOM 914 O O . TRP A 1 126 ? -0.374 35.574 17.768 1.00 6.85 126 TRP A O 1
ATOM 925 N N . THR A 1 127 ? -1.659 35.225 19.601 1.00 6.03 127 THR A N 1
ATOM 926 C CA . THR A 1 127 ? -2.080 36.623 19.716 1.00 5.84 127 THR A CA 1
ATOM 927 C C . THR A 1 127 ? -1.034 37.376 20.523 1.00 6.36 127 THR A C 1
ATOM 928 O O . THR A 1 127 ? -0.502 36.846 21.504 1.00 7.28 127 THR A O 1
ATOM 932 N N . VAL A 1 128 ? -0.759 38.613 20.108 1.00 5.91 128 VAL A N 1
ATOM 933 C CA . VAL A 1 128 ? 0.139 39.514 20.837 1.00 7.24 128 VAL A CA 1
ATOM 934 C C . VAL A 1 128 ? -0.675 40.747 21.229 1.00 7.64 128 VAL A C 1
ATOM 935 O O . VAL A 1 128 ? -1.309 41.370 20.389 1.00 8.84 128 VAL A O 1
ATOM 939 N N . MET A 1 129 ? -0.671 41.065 22.519 1.00 8.72 129 MET A N 1
ATOM 940 C CA . MET A 1 129 ? -1.590 42.075 23.095 1.00 9.38 129 MET A CA 1
ATOM 941 C C . MET A 1 129 ? -0.816 43.094 23.917 1.00 10.16 129 MET A C 1
ATOM 942 O O . MET A 1 129 ? -0.074 42.700 24.831 1.00 10.76 129 MET A O 1
ATOM 947 N N . ALA A 1 130 ? -0.959 44.383 23.599 1.00 9.02 130 ALA A N 1
ATOM 948 C CA . ALA A 1 130 ? -0.396 45.459 24.415 1.00 9.83 130 ALA A CA 1
ATOM 949 C C . ALA A 1 130 ? -1.502 46.035 25.256 1.00 9.43 130 ALA A C 1
ATOM 950 O O . ALA A 1 130 ? -2.497 46.502 24.719 1.00 9.41 130 ALA A O 1
ATOM 952 N N . CYS A 1 131 ? -1.348 45.980 26.575 1.00 9.75 131 CYS A N 1
ATOM 953 C CA . CYS A 1 131 ? -2.359 46.554 27.464 1.00 10.25 131 CYS A CA 1
ATOM 954 C C . CYS A 1 131 ? -1.849 47.902 27.950 1.00 10.22 131 CYS A C 1
ATOM 955 O O . CYS A 1 131 ? -0.649 48.048 28.196 1.00 10.22 131 CYS A O 1
ATOM 958 N N . PRO A 1 132 ? -2.751 48.877 28.129 1.00 10.39 132 PRO A N 1
ATOM 959 C CA . PRO A 1 132 ? -2.236 50.181 28.564 1.00 11.14 132 PRO A CA 1
ATOM 960 C C . PRO A 1 132 ? -1.677 50.155 29.987 1.00 11.23 132 PRO A C 1
ATOM 961 O O . PRO A 1 132 ? -2.260 49.526 30.878 1.00 11.90 132 PRO A O 1
ATOM 965 N N . GLU A 1 133 ? -0.554 50.842 30.182 1.00 11.39 133 GLU A N 1
ATOM 966 C CA . GLU A 1 133 ? 0.028 50.975 31.514 1.00 11.48 133 GLU A CA 1
ATOM 967 C C . GLU A 1 133 ? -0.631 52.181 32.178 1.00 11.05 133 GLU A C 1
ATOM 968 O O . GLU A 1 133 ? -0.119 53.307 32.138 1.00 11.86 133 GLU A O 1
ATOM 974 N N . LYS A 1 134 ? -1.790 51.927 32.783 1.00 10.53 134 LYS A N 1
ATOM 975 C CA . LYS A 1 134 ? -2.627 52.987 33.339 1.00 11.01 134 LYS A CA 1
ATOM 976 C C . LYS A 1 134 ? -2.002 53.617 34.564 1.00 10.19 134 LYS A C 1
ATOM 977 O O . LYS A 1 134 ? -2.303 54.774 34.883 1.00 11.09 134 LYS A O 1
ATOM 983 N N . VAL A 1 135 ? -1.146 52.849 35.236 1.00 8.56 135 VAL A N 1
ATOM 984 C CA . VAL A 1 135 ? -0.325 53.347 36.336 1.00 8.08 135 VAL A CA 1
ATOM 985 C C . VAL A 1 135 ? 1.101 53.232 35.838 1.00 8.63 135 VAL A C 1
ATOM 986 O O . VAL A 1 135 ? 1.530 52.143 35.374 1.00 8.63 135 VAL A O 1
ATOM 990 N N . LYS A 1 136 ? 1.819 54.354 35.901 1.00 7.98 136 LYS A N 1
ATOM 991 C CA A LYS A 1 136 ? 3.142 54.486 35.295 0.50 8.70 136 LYS A CA 1
ATOM 992 C CA B LYS A 1 136 ? 3.139 54.483 35.291 0.50 8.35 136 LYS A CA 1
ATOM 993 C C . LYS A 1 136 ? 4.232 54.561 36.359 1.00 7.91 136 LYS A C 1
ATOM 994 O O . LYS A 1 136 ? 4.416 55.587 37.033 1.00 7.98 136 LYS A O 1
ATOM 1005 N N . ILE A 1 137 ? 4.960 53.455 36.542 1.00 6.83 137 ILE A N 1
ATOM 1006 C CA A ILE A 1 137 ? 5.993 53.356 37.591 0.50 6.64 137 ILE A CA 1
ATOM 1007 C CA B ILE A 1 137 ? 6.009 53.407 37.547 0.50 6.97 137 ILE A CA 1
ATOM 1008 C C . ILE A 1 137 ? 7.210 52.593 37.058 1.00 7.06 137 ILE A C 1
ATOM 1009 O O . ILE A 1 137 ? 7.060 51.471 36.567 1.00 7.47 137 ILE A O 1
ATOM 1018 N N . ARG A 1 138 ? 8.398 53.191 37.161 1.00 7.14 138 ARG A N 1
ATOM 1019 C CA . ARG A 1 138 ? 9.641 52.546 36.721 1.00 7.21 138 ARG A CA 1
ATOM 1020 C C . ARG A 1 138 ? 10.181 51.720 37.874 1.00 6.96 138 ARG A C 1
ATOM 1021 O O . ARG A 1 138 ? 10.158 52.156 39.023 1.00 6.23 138 ARG A O 1
ATOM 1029 N N . SER A 1 139 ? 10.682 50.528 37.559 1.00 6.94 139 SER A N 1
ATOM 1030 C CA . SER A 1 139 ? 11.204 49.626 38.578 1.00 7.68 139 SER A CA 1
ATOM 1031 C C . SER A 1 139 ? 12.374 50.285 39.290 1.00 7.82 139 SER A C 1
ATOM 1032 O O . SER A 1 139 ? 12.498 50.189 40.523 1.00 7.95 139 SER A O 1
ATOM 1035 N N . THR A 1 140 ? 13.226 50.957 38.510 1.00 7.92 140 THR A N 1
ATOM 1036 C CA . THR A 1 140 ? 14.403 51.633 39.063 1.00 8.71 140 THR A CA 1
ATOM 1037 C C . THR A 1 140 ? 14.015 52.628 40.158 1.00 9.03 140 THR A C 1
ATOM 1038 O O . THR A 1 140 ? 14.705 52.734 41.173 1.00 9.11 140 THR A O 1
ATOM 1042 N N . ASP A 1 141 ? 12.902 53.332 39.954 1.00 9.13 141 ASP A N 1
ATOM 1043 C CA . ASP A 1 141 ? 12.392 54.284 40.945 1.00 9.55 141 ASP A CA 1
ATOM 1044 C C . ASP A 1 141 ? 11.958 53.644 42.267 1.00 9.41 141 ASP A C 1
ATOM 1045 O O . ASP A 1 141 ? 12.189 54.218 43.331 1.00 9.83 141 ASP A O 1
ATOM 1050 N N . ILE A 1 142 ? 11.352 52.456 42.211 1.00 9.38 142 ILE A N 1
ATOM 1051 C CA . ILE A 1 142 ? 10.995 51.751 43.444 1.00 9.13 142 ILE A CA 1
ATOM 1052 C C . ILE A 1 142 ? 12.243 51.278 44.193 1.00 9.35 142 ILE A C 1
ATOM 1053 O O . ILE A 1 142 ? 12.359 51.488 45.404 1.00 9.06 142 ILE A O 1
ATOM 1058 N N . ARG A 1 143 ? 13.162 50.638 43.467 1.00 9.39 143 ARG A N 1
ATOM 1059 C CA . ARG A 1 143 ? 14.377 50.077 44.077 1.00 9.87 143 ARG A CA 1
ATOM 1060 C C . ARG A 1 143 ? 15.287 51.166 44.623 1.00 10.36 143 ARG A C 1
ATOM 1061 O O . ARG A 1 143 ? 15.964 50.961 45.628 1.00 10.78 143 ARG A O 1
ATOM 1069 N N . ASN A 1 144 ? 15.299 52.315 43.952 1.00 10.99 144 ASN A N 1
ATOM 1070 C CA . ASN A 1 144 ? 15.982 53.507 44.457 1.00 11.45 144 ASN A CA 1
ATOM 1071 C C . ASN A 1 144 ? 15.315 54.093 45.701 1.00 11.50 144 ASN A C 1
ATOM 1072 O O . ASN A 1 144 ? 16.002 54.602 46.585 1.00 12.07 144 ASN A O 1
ATOM 1077 N N . ALA A 1 145 ? 13.984 54.032 45.765 1.00 11.76 145 ALA A N 1
ATOM 1078 C CA . ALA A 1 145 ? 13.248 54.513 46.942 1.00 11.64 145 ALA A CA 1
ATOM 1079 C C . ALA A 1 145 ? 13.572 53.686 48.183 1.00 11.75 145 ALA A C 1
ATOM 1080 O O . ALA A 1 145 ? 13.706 54.225 49.291 1.00 11.93 145 ALA A O 1
ATOM 1082 N N . LEU A 1 146 ? 13.725 52.380 47.982 1.00 11.60 146 LEU A N 1
ATOM 1083 C CA . LEU A 1 146 ? 14.120 51.460 49.048 1.00 11.73 146 LEU A CA 1
ATOM 1084 C C . LEU A 1 146 ? 15.498 51.799 49.609 1.00 11.86 146 LEU A C 1
ATOM 1085 O O . LEU A 1 146 ? 15.690 51.838 50.832 1.00 11.70 146 LEU A O 1
ATOM 1090 N N . ILE A 1 147 ? 16.451 52.040 48.711 1.00 11.76 147 ILE A N 1
ATOM 1091 C CA . ILE A 1 147 ? 17.805 52.426 49.108 1.00 11.79 147 ILE A CA 1
ATOM 1092 C C . ILE A 1 147 ? 17.805 53.783 49.814 1.00 11.80 147 ILE A C 1
ATOM 1093 O O . ILE A 1 147 ? 18.498 53.965 50.823 1.00 11.48 147 ILE A O 1
ATOM 1098 N N . GLU A 1 148 ? 17.013 54.719 49.295 1.00 11.71 148 GLU A N 1
ATOM 1099 C CA . GLU A 1 148 ? 16.926 56.068 49.862 1.00 11.99 148 GLU A CA 1
ATOM 1100 C C . GLU A 1 148 ? 16.096 56.139 51.150 1.00 12.03 148 GLU A C 1
ATOM 1101 O O . GLU A 1 148 ? 16.159 57.129 51.873 1.00 11.84 148 GLU A O 1
ATOM 1103 N N . GLY A 1 149 ? 15.319 55.094 51.425 1.00 12.14 149 GLY A N 1
ATOM 1104 C CA . GLY A 1 149 ? 14.532 55.006 52.657 1.00 12.32 149 GLY A CA 1
ATOM 1105 C C . GLY A 1 149 ? 13.185 55.710 52.633 1.00 12.57 149 GLY A C 1
ATOM 1106 O O . GLY A 1 149 ? 12.598 55.968 53.685 1.00 12.76 149 GLY A O 1
ATOM 1107 N N . LYS A 1 150 ? 12.684 56.019 51.426 1.00 12.53 150 LYS A N 1
ATOM 1108 C CA . LYS A 1 150 ? 11.378 56.649 51.217 1.00 12.56 150 LYS A CA 1
ATOM 1109 C C . LYS A 1 150 ? 10.229 55.650 51.162 1.00 12.08 150 LYS A C 1
ATOM 1110 O O . LYS A 1 150 ? 10.420 54.521 50.863 1.00 12.27 150 LYS A O 1
ATOM 1112 N N . ASP A 1 151 ? 9.041 56.096 51.493 1.00 11.55 151 ASP A N 1
ATOM 1113 C CA . ASP A 1 151 ? 7.855 55.251 51.545 1.00 11.28 151 ASP A CA 1
ATOM 1114 C C . ASP A 1 151 ? 7.464 54.723 50.157 1.00 10.75 151 ASP A C 1
ATOM 1115 O O . ASP A 1 151 ? 7.343 55.482 49.199 1.00 10.68 151 ASP A O 1
ATOM 1120 N N . ILE A 1 152 ? 7.288 53.409 50.053 1.00 10.43 152 ILE A N 1
ATOM 1121 C CA . ILE A 1 152 ? 6.921 52.794 48.777 1.00 9.69 152 ILE A CA 1
ATOM 1122 C C . ILE A 1 152 ? 5.518 52.190 48.797 1.00 9.08 152 ILE A C 1
ATOM 1123 O O . ILE A 1 152 ? 5.137 51.482 47.864 1.00 8.01 152 ILE A O 1
ATOM 112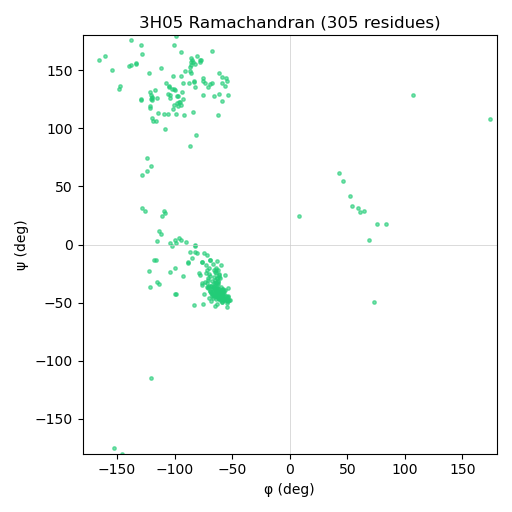8 N N . SER A 1 153 ? 4.746 52.495 49.842 1.00 8.36 153 SER A N 1
ATOM 1129 C CA . SER A 1 153 ? 3.437 51.872 50.059 1.00 8.35 153 SER A CA 1
ATOM 1130 C C . SER A 1 153 ? 2.443 52.146 48.935 1.00 7.93 153 SER A C 1
ATOM 1131 O O . SER A 1 153 ? 1.531 51.356 48.714 1.00 8.56 153 SER A O 1
ATOM 1134 N N . THR A 1 154 ? 2.625 53.256 48.225 1.00 7.14 154 THR A N 1
ATOM 1135 C CA . THR A 1 154 ? 1.736 53.588 47.123 1.00 6.36 154 THR A CA 1
ATOM 1136 C C . THR A 1 154 ? 2.306 53.138 45.789 1.00 6.41 154 THR A C 1
ATOM 1137 O O . THR A 1 154 ? 1.729 53.423 44.740 1.00 5.74 154 THR A O 1
ATOM 1141 N N . TYR A 1 155 ? 3.427 52.420 45.818 1.00 6.13 155 TYR A N 1
ATOM 1142 C CA . TYR A 1 155 ? 4.055 51.966 44.572 1.00 5.78 155 TYR A CA 1
ATOM 1143 C C . TYR A 1 155 ? 3.740 50.525 44.243 1.00 6.14 155 TYR A C 1
ATOM 1144 O O . TYR A 1 155 ? 3.914 50.084 43.100 1.00 5.58 155 TYR A O 1
ATOM 1153 N N . THR A 1 156 ? 3.328 49.782 45.259 1.00 7.03 156 THR A N 1
ATOM 1154 C CA . THR A 1 156 ? 3.052 48.362 45.088 1.00 8.11 156 THR A CA 1
ATOM 1155 C C . THR A 1 156 ? 2.006 47.916 46.107 1.00 8.10 156 THR A C 1
ATOM 1156 O O . THR A 1 156 ? 1.440 48.732 46.817 1.00 8.41 156 THR A O 1
ATOM 1160 N N . THR A 1 157 ? 1.729 46.621 46.146 1.00 7.94 157 THR A N 1
ATOM 1161 C CA . THR A 1 157 ? 0.706 46.100 47.033 1.00 7.20 157 THR A CA 1
ATOM 1162 C C . THR A 1 157 ? 1.284 45.821 48.430 1.00 7.05 157 THR A C 1
ATOM 1163 O O . THR A 1 157 ? 2.505 45.715 48.590 1.00 6.62 157 THR A O 1
ATOM 1167 N N . PRO A 1 158 ? 0.413 45.720 49.452 1.00 7.05 158 PRO A N 1
ATOM 1168 C CA . PRO A 1 158 ? 0.908 45.728 50.836 1.00 7.16 158 PRO A CA 1
ATOM 1169 C C . PRO A 1 158 ? 1.866 44.608 51.236 1.00 7.41 158 PRO A C 1
ATOM 1170 O O . PRO A 1 158 ? 2.825 44.870 51.970 1.00 7.35 158 PRO A O 1
ATOM 1174 N N . THR A 1 159 ? 1.611 43.377 50.798 1.00 7.51 159 THR A N 1
ATOM 1175 C CA . THR A 1 159 ? 2.496 42.273 51.187 1.00 7.70 159 THR A CA 1
ATOM 1176 C C . THR A 1 159 ? 3.851 42.400 50.484 1.00 7.64 159 THR A C 1
ATOM 1177 O O . THR A 1 159 ? 4.887 42.113 51.070 1.00 7.85 159 THR A O 1
ATOM 1181 N N . VAL A 1 160 ? 3.837 42.852 49.231 1.00 7.54 160 VAL A N 1
ATOM 1182 C CA . VAL A 1 160 ? 5.080 43.076 48.500 1.00 7.72 160 VAL A CA 1
ATOM 1183 C C . VAL A 1 160 ? 5.943 44.138 49.213 1.00 8.65 160 VAL A C 1
ATOM 1184 O O . VAL A 1 160 ? 7.143 43.947 49.413 1.00 8.21 160 VAL A O 1
ATOM 1188 N N . SER A 1 161 ? 5.320 45.250 49.593 1.00 9.59 161 SER A N 1
ATOM 1189 C CA . SER A 1 161 ? 6.049 46.320 50.262 1.00 11.54 161 SER A CA 1
ATOM 1190 C C . SER A 1 161 ? 6.612 45.860 51.615 1.00 11.60 161 SER A C 1
ATOM 1191 O O . SER A 1 161 ? 7.759 46.164 51.947 1.00 11.63 161 SER A O 1
ATOM 1194 N N . GLU A 1 162 ? 5.824 45.088 52.364 1.00 11.27 162 GLU A N 1
ATOM 1195 C CA . GLU A 1 162 ? 6.291 44.487 53.620 1.00 11.26 162 GLU A CA 1
ATOM 1196 C C . GLU A 1 162 ? 7.518 43.590 53.410 1.00 11.14 162 GLU A C 1
ATOM 1197 O O . GLU A 1 162 ? 8.485 43.691 54.161 1.00 10.99 162 GLU A O 1
ATOM 1199 N N . LEU A 1 163 ? 7.486 42.734 52.388 1.00 10.96 163 LEU A N 1
ATOM 1200 C CA . LEU A 1 163 ? 8.635 41.887 52.057 1.00 10.91 163 LEU A CA 1
ATOM 1201 C C . LEU A 1 163 ? 9.871 42.675 51.606 1.00 11.25 163 LEU A C 1
ATOM 1202 O O . LEU A 1 163 ? 10.999 42.327 51.969 1.00 11.45 163 LEU A O 1
ATOM 1207 N N . LEU A 1 164 ? 9.661 43.735 50.826 1.00 11.15 164 LEU A N 1
ATOM 1208 C CA . LEU A 1 164 ? 10.774 44.558 50.345 1.00 11.80 164 LEU A CA 1
ATOM 1209 C C . LEU A 1 164 ? 11.509 45.235 51.497 1.00 12.58 164 LEU A C 1
ATOM 1210 O O . LEU A 1 164 ? 12.744 45.287 51.511 1.00 12.95 164 LEU A O 1
ATOM 1215 N N . LEU A 1 165 ? 10.749 45.731 52.468 1.00 13.41 165 LEU A N 1
ATOM 1216 C CA . LEU A 1 165 ? 11.340 46.373 53.649 1.00 14.80 165 LEU A CA 1
ATOM 1217 C C . LEU A 1 165 ? 12.138 45.401 54.509 1.00 15.28 165 LEU A C 1
ATOM 1218 O O . LEU A 1 165 ? 13.021 45.813 55.265 1.00 15.26 165 LEU A O 1
ATOM 1223 N N . ASN A 1 166 ? 11.849 44.109 54.377 1.00 16.27 166 ASN A N 1
ATOM 1224 C CA . ASN A 1 166 ? 12.555 43.099 55.155 1.00 17.12 166 ASN A CA 1
ATOM 1225 C C . ASN A 1 166 ? 13.702 42.431 54.399 1.00 17.68 166 ASN A C 1
ATOM 1226 O O . ASN A 1 166 ? 14.472 43.099 53.703 1.00 18.36 166 ASN A O 1
ATOM 1231 N N . MET B 1 1 ? -21.165 45.092 26.332 1.00 33.15 1 MET B N 1
ATOM 1232 C CA . MET B 1 1 ? -21.089 44.945 27.815 1.00 31.29 1 MET B CA 1
ATOM 1233 C C . MET B 1 1 ? -19.794 45.486 28.435 1.00 29.90 1 MET B C 1
ATOM 1234 O O . MET B 1 1 ? -19.547 46.703 28.448 1.00 32.58 1 MET B O 1
ATOM 1236 N N . LYS B 1 2 ? -18.980 44.611 28.995 1.00 25.64 2 LYS B N 1
ATOM 1237 C CA . LYS B 1 2 ? -17.828 45.091 29.709 1.00 20.99 2 LYS B CA 1
ATOM 1238 C C . LYS B 1 2 ? -16.551 45.000 28.876 1.00 17.85 2 LYS B C 1
ATOM 1239 O O . LYS B 1 2 ? -15.776 45.943 28.895 1.00 17.46 2 LYS B O 1
ATOM 1245 N N . LYS B 1 3 ? -16.347 43.890 28.154 1.00 14.11 3 LYS B N 1
ATOM 1246 C CA . LYS B 1 3 ? -15.190 43.753 27.247 1.00 12.07 3 LYS B CA 1
ATOM 1247 C C . LYS B 1 3 ? -15.637 43.803 25.793 1.00 10.69 3 LYS B C 1
ATOM 1248 O O . LYS B 1 3 ? -16.335 42.898 25.312 1.00 10.17 3 LYS B O 1
ATOM 1254 N N . ILE B 1 4 ? -15.250 44.871 25.093 1.00 9.37 4 ILE B N 1
ATOM 1255 C CA . ILE B 1 4 ? -15.675 45.074 23.708 1.00 9.86 4 ILE B CA 1
ATOM 1256 C C . ILE B 1 4 ? -14.433 45.127 22.821 1.00 9.99 4 ILE B C 1
ATOM 1257 O O . ILE B 1 4 ? -13.493 45.874 23.109 1.00 10.50 4 ILE B O 1
ATOM 1262 N N . ALA B 1 5 ? -14.415 44.307 21.772 1.00 10.22 5 ALA B N 1
ATOM 1263 C CA . ALA B 1 5 ? -13.312 44.323 20.811 1.00 10.06 5 ALA B CA 1
ATOM 1264 C C . ALA B 1 5 ? -13.843 44.956 19.537 1.00 11.06 5 ALA B C 1
ATOM 1265 O O . ALA B 1 5 ? -14.995 44.704 19.161 1.00 11.58 5 ALA B O 1
ATOM 1267 N N . ILE B 1 6 ? -13.026 45.806 18.920 1.00 10.04 6 ILE B N 1
ATOM 1268 C CA A ILE B 1 6 ? -13.366 46.475 17.666 0.50 10.41 6 ILE B CA 1
ATOM 1269 C CA B ILE B 1 6 ? -13.409 46.421 17.655 0.50 10.67 6 ILE B CA 1
ATOM 1270 C C . ILE B 1 6 ? -12.423 46.029 16.567 1.00 10.48 6 ILE B C 1
ATOM 1271 O O . ILE B 1 6 ? -11.211 46.184 16.700 1.00 10.11 6 ILE B O 1
ATOM 1280 N N . PHE B 1 7 ? -12.971 45.521 15.472 1.00 10.93 7 PHE B N 1
ATOM 1281 C CA . PHE B 1 7 ? -12.159 45.053 14.367 1.00 10.47 7 PHE B CA 1
ATOM 1282 C C . PHE B 1 7 ? -12.517 45.853 13.144 1.00 11.00 7 PHE B C 1
ATOM 1283 O O . PHE B 1 7 ? -13.620 45.716 12.599 1.00 11.43 7 PHE B O 1
ATOM 1291 N N . GLY B 1 8 ? -11.606 46.721 12.735 1.00 9.90 8 GLY B N 1
ATOM 1292 C CA . GLY B 1 8 ? -11.810 47.489 11.514 1.00 11.22 8 GLY B CA 1
ATOM 1293 C C . GLY B 1 8 ? -11.154 46.824 10.323 1.00 11.81 8 GLY B C 1
ATOM 1294 O O . GLY B 1 8 ? -10.056 46.250 10.427 1.00 12.28 8 GLY B O 1
ATOM 1295 N N . SER B 1 9 ? -11.796 46.951 9.170 1.00 10.69 9 SER B N 1
ATOM 1296 C CA . SER B 1 9 ? -11.265 46.409 7.936 1.00 11.14 9 SER B CA 1
ATOM 1297 C C . SER B 1 9 ? -12.037 47.017 6.806 1.00 11.20 9 SER B C 1
ATOM 1298 O O . SER B 1 9 ? -13.173 47.474 6.999 1.00 11.14 9 SER B O 1
ATOM 1301 N N . ALA B 1 10 ? -11.446 47.005 5.620 1.00 10.30 10 ALA B N 1
ATOM 1302 C CA . ALA B 1 10 ? -12.201 47.326 4.429 1.00 10.46 10 ALA B CA 1
ATOM 1303 C C . ALA B 1 10 ? -13.318 46.308 4.193 1.00 10.72 10 ALA B C 1
ATOM 1304 O O . ALA B 1 10 ? -14.332 46.644 3.591 1.00 10.80 10 ALA B O 1
ATOM 1306 N N . PHE B 1 11 ? -13.131 45.062 4.644 1.00 10.06 11 PHE B N 1
ATOM 1307 C CA . PHE B 1 11 ? -14.097 43.975 4.341 1.00 10.31 11 PHE B CA 1
ATOM 1308 C C . PHE B 1 11 ? -14.472 43.994 2.865 1.00 10.13 11 PHE B C 1
ATOM 1309 O O . PHE B 1 11 ? -15.649 44.076 2.492 1.00 10.46 11 PHE B O 1
ATOM 1317 N N . ASN B 1 12 ? -13.442 43.948 2.027 1.00 9.96 12 ASN B N 1
ATOM 1318 C CA . ASN B 1 12 ? -13.549 44.237 0.602 1.00 9.79 12 ASN B CA 1
ATOM 1319 C C . ASN B 1 12 ? -13.048 43.076 -0.285 1.00 10.87 12 ASN B C 1
ATOM 1320 O O . ASN B 1 12 ? -12.106 43.241 -1.071 1.00 11.57 12 ASN B O 1
ATOM 1325 N N . PRO B 1 13 ? -13.708 41.906 -0.212 1.00 11.02 13 PRO B N 1
ATOM 1326 C CA . PRO B 1 13 ? -14.866 41.566 0.614 1.00 11.51 13 PRO B CA 1
ATOM 1327 C C . PRO B 1 13 ? -14.464 40.769 1.862 1.00 11.70 13 PRO B C 1
ATOM 1328 O O . PRO B 1 13 ? -13.289 40.354 2.004 1.00 11.22 13 PRO B O 1
ATOM 1332 N N . PRO B 1 14 ? -15.421 40.548 2.775 1.00 12.17 14 PRO B N 1
ATOM 1333 C CA . PRO B 1 14 ? -15.133 39.703 3.950 1.00 12.34 14 PRO B CA 1
ATOM 1334 C C . PRO B 1 14 ? -14.633 38.331 3.512 1.00 12.72 14 PRO B C 1
ATOM 1335 O O . PRO B 1 14 ? -15.163 37.751 2.556 1.00 13.91 14 PRO B O 1
ATOM 1339 N N . SER B 1 15 ? -13.596 37.844 4.189 1.00 11.90 15 SER B N 1
ATOM 1340 C CA . SER B 1 15 ? -12.924 36.607 3.793 1.00 11.92 15 SER B CA 1
ATOM 1341 C C . SER B 1 15 ? -12.779 35.650 4.960 1.00 11.55 15 SER B C 1
ATOM 1342 O O . SER B 1 15 ? -13.040 36.000 6.113 1.00 11.83 15 SER B O 1
ATOM 1345 N N . LEU B 1 16 ? -12.333 34.436 4.639 1.00 11.66 16 LEU B N 1
ATOM 1346 C CA . LEU B 1 16 ? -11.961 33.484 5.680 1.00 11.40 16 LEU B CA 1
ATOM 1347 C C . LEU B 1 16 ? -10.774 33.961 6.517 1.00 11.37 16 LEU B C 1
ATOM 1348 O O . LEU B 1 16 ? -10.613 33.509 7.647 1.00 10.94 16 LEU B O 1
ATOM 1353 N N . GLY B 1 17 ? -9.989 34.901 5.982 1.00 11.05 17 GLY B N 1
ATOM 1354 C CA . GLY B 1 17 ? -8.913 35.545 6.753 1.00 11.01 17 GLY B CA 1
ATOM 1355 C C . GLY B 1 17 ? -9.496 36.392 7.876 1.00 10.73 17 GLY B C 1
ATOM 1356 O O . GLY B 1 17 ? -9.048 36.320 9.021 1.00 11.34 17 GLY B O 1
ATOM 1357 N N . HIS B 1 18 ? -10.520 37.189 7.570 1.00 9.77 18 HIS B N 1
ATOM 1358 C CA . HIS B 1 18 ? -11.228 37.934 8.617 1.00 10.22 18 HIS B CA 1
ATOM 1359 C C . HIS B 1 18 ? -11.852 36.990 9.630 1.00 10.05 18 HIS B C 1
ATOM 1360 O O . HIS B 1 18 ? -11.812 37.255 10.820 1.00 10.42 18 HIS B O 1
ATOM 1367 N N . LYS B 1 19 ? -12.439 35.896 9.149 1.00 9.63 19 LYS B N 1
ATOM 1368 C CA . LYS B 1 19 ? -13.067 34.928 10.045 1.00 10.04 19 LYS B CA 1
ATOM 1369 C C . LYS B 1 19 ? -12.030 34.379 11.039 1.00 10.52 19 LYS B C 1
ATOM 1370 O O . LYS B 1 19 ? -12.329 34.239 12.228 1.00 10.83 19 LYS B O 1
ATOM 1376 N N . SER B 1 20 ? -10.821 34.096 10.561 1.00 11.10 20 SER B N 1
ATOM 1377 C CA A SER B 1 20 ? -9.790 33.526 11.446 0.50 11.21 20 SER B CA 1
ATOM 1378 C CA B SER B 1 20 ? -9.761 33.539 11.425 0.50 11.04 20 SER B CA 1
ATOM 1379 C C . SER B 1 20 ? -9.454 34.471 12.598 1.00 11.32 20 SER B C 1
ATOM 1380 O O . SER B 1 20 ? -9.128 34.022 13.702 1.00 12.51 20 SER B O 1
ATOM 1385 N N . VAL B 1 21 ? -9.542 35.774 12.352 1.00 10.09 21 VAL B N 1
ATOM 1386 C CA . VAL B 1 21 ? -9.300 36.749 13.397 1.00 10.55 21 VAL B CA 1
ATOM 1387 C C . VAL B 1 21 ? -10.500 36.794 14.347 1.00 10.39 21 VAL B C 1
ATOM 1388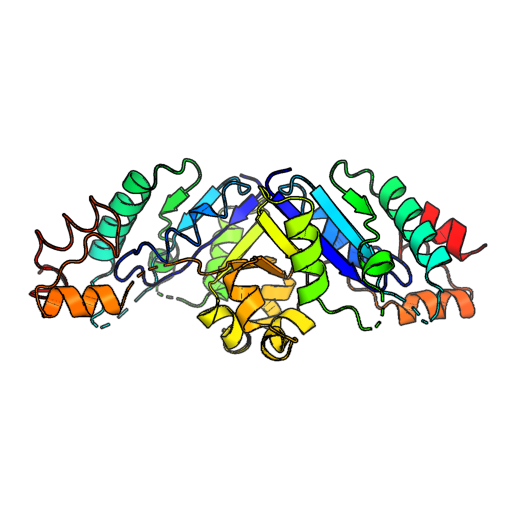 O O . VAL B 1 21 ? -10.369 36.677 15.568 1.00 10.00 21 VAL B O 1
ATOM 1392 N N . ILE B 1 22 ? -11.695 36.953 13.777 1.00 9.58 22 ILE B N 1
ATOM 1393 C CA . ILE B 1 22 ? -12.908 37.230 14.557 1.00 10.41 22 ILE B CA 1
ATOM 1394 C C . ILE B 1 22 ? -13.294 36.042 15.451 1.00 10.03 22 ILE B C 1
ATOM 1395 O O . ILE B 1 22 ? -13.752 36.223 16.583 1.00 11.11 22 ILE B O 1
ATOM 1400 N N . GLU B 1 23 ? -13.097 34.827 14.958 1.00 11.03 23 GLU B N 1
ATOM 1401 C CA . GLU B 1 23 ? -13.462 33.642 15.719 1.00 10.89 23 GLU B CA 1
ATOM 1402 C C . GLU B 1 23 ? -12.564 33.447 16.941 1.00 10.62 23 GLU B C 1
ATOM 1403 O O . GLU B 1 23 ? -12.893 32.640 17.800 1.00 11.03 23 GLU B O 1
ATOM 1409 N N . SER B 1 24 ? -11.436 34.169 17.009 1.00 9.16 24 SER B N 1
ATOM 1410 C CA . SER B 1 24 ? -10.539 34.081 18.171 1.00 9.85 24 SER B CA 1
ATOM 1411 C C . SER B 1 24 ? -10.983 34.940 19.344 1.00 9.82 24 SER B C 1
ATOM 1412 O O . SER B 1 24 ? -10.347 34.909 20.366 1.00 10.18 24 SER B O 1
ATOM 1415 N N . LEU B 1 25 ? -12.100 35.664 19.202 1.00 9.79 25 LEU B N 1
ATOM 1416 C CA . LEU B 1 25 ? -12.507 36.709 20.150 1.00 9.53 25 LEU B CA 1
ATOM 1417 C C . LEU B 1 25 ? -13.716 36.284 20.991 1.00 10.25 25 LEU B C 1
ATOM 1418 O O . LEU B 1 25 ? -14.466 37.130 21.482 1.00 10.33 25 LEU B O 1
ATOM 1423 N N . SER B 1 26 ? -13.880 34.979 21.187 1.00 9.76 26 SER B N 1
ATOM 1424 C CA . SER B 1 26 ? -15.058 34.452 21.898 1.00 10.63 26 SER B CA 1
ATOM 1425 C C . SER B 1 26 ? -15.120 34.962 23.348 1.00 10.40 26 SER B C 1
ATOM 1426 O O . SER B 1 26 ? -16.202 34.962 23.976 1.00 10.89 26 SER B O 1
ATOM 1429 N N . HIS B 1 27 ? -13.968 35.378 23.880 1.00 9.71 27 HIS B N 1
ATOM 1430 C CA . HIS B 1 27 ? -13.868 35.821 25.279 1.00 9.00 27 HIS B CA 1
ATOM 1431 C C . HIS B 1 27 ? -14.290 37.261 25.502 1.00 9.58 27 HIS B C 1
ATOM 1432 O O . HIS B 1 27 ? -14.382 37.710 26.638 1.00 10.30 27 HIS B O 1
ATOM 1439 N N . PHE B 1 28 ? -14.559 37.969 24.413 1.00 10.11 28 PHE B N 1
ATOM 1440 C CA . PHE B 1 28 ? -15.132 39.306 24.522 1.00 10.07 28 PHE B CA 1
ATOM 1441 C C . PHE B 1 28 ? -16.640 39.231 24.602 1.00 10.68 28 PHE B C 1
ATOM 1442 O O . PHE B 1 28 ? -17.258 38.317 24.045 1.00 11.66 28 PHE B O 1
ATOM 1450 N N . ASP B 1 29 ? -17.240 40.184 25.307 1.00 10.88 29 ASP B N 1
ATOM 1451 C CA . ASP B 1 29 ? -18.693 40.242 25.411 1.00 11.42 29 ASP B CA 1
ATOM 1452 C C . ASP B 1 29 ? -19.356 40.695 24.114 1.00 11.62 29 ASP B C 1
ATOM 1453 O O . ASP B 1 29 ? -20.465 40.265 23.780 1.00 12.36 29 ASP B O 1
ATOM 1458 N N . LEU B 1 30 ? -18.663 41.560 23.392 1.00 11.77 30 LEU B N 1
ATOM 1459 C CA . LEU B 1 30 ? -19.156 42.084 22.135 1.00 11.90 30 LEU B CA 1
ATOM 1460 C C . LEU B 1 30 ? -17.976 42.347 21.207 1.00 11.99 30 LEU B C 1
ATOM 1461 O O . LEU B 1 30 ? -16.952 42.861 21.632 1.00 12.31 30 LEU B O 1
ATOM 1466 N N . VAL B 1 31 ? -18.134 41.966 19.940 1.00 11.38 31 VAL B N 1
ATOM 1467 C CA . VAL B 1 31 ? -17.122 42.198 18.910 1.00 11.90 31 VAL B CA 1
ATOM 1468 C C . VAL B 1 31 ? -17.783 43.021 17.816 1.00 12.51 31 VAL B C 1
ATOM 1469 O O . VAL B 1 31 ? -18.798 42.604 17.244 1.00 13.21 31 VAL B O 1
ATOM 1473 N N . LEU B 1 32 ? -17.253 44.215 17.570 1.00 11.11 32 LEU B N 1
ATOM 1474 C CA . LEU B 1 32 ? -17.856 45.100 16.559 1.00 11.09 32 LEU B CA 1
ATOM 1475 C C . LEU B 1 32 ? -17.020 45.096 15.293 1.00 11.55 32 LEU B C 1
ATOM 1476 O O . LEU B 1 32 ? -15.813 45.304 15.338 1.00 11.74 32 LEU B O 1
ATOM 1481 N N . LEU B 1 33 ? -17.675 44.865 14.164 1.00 11.08 33 LEU B N 1
ATOM 1482 C CA . LEU B 1 33 ? -16.996 44.903 12.879 1.00 11.31 33 LEU B CA 1
ATOM 1483 C C . LEU B 1 33 ? -17.333 46.240 12.234 1.00 11.52 33 LEU B C 1
ATOM 1484 O O . LEU B 1 33 ? -18.514 46.537 11.966 1.00 12.06 33 LEU B O 1
ATOM 1489 N N . GLU B 1 34 ? -16.306 47.054 12.040 1.00 10.85 34 GLU B N 1
ATOM 1490 C CA A GLU B 1 34 ? -16.460 48.385 11.442 0.50 11.04 34 GLU B CA 1
ATOM 1491 C CA B GLU B 1 34 ? -16.453 48.387 11.461 0.50 11.10 34 GLU B CA 1
ATOM 1492 C C . GLU B 1 34 ? -15.844 48.452 10.049 1.00 10.76 34 GLU B C 1
ATOM 1493 O O . GLU B 1 34 ? -14.600 48.539 9.901 1.00 10.59 34 GLU B O 1
ATOM 1504 N N . PRO B 1 35 ? -16.694 48.416 9.006 1.00 11.07 35 PRO B N 1
ATOM 1505 C CA . PRO B 1 35 ? -16.139 48.535 7.661 1.00 11.46 35 PRO B CA 1
ATOM 1506 C C . PRO B 1 35 ? -15.610 49.942 7.437 1.00 11.89 35 PRO B C 1
ATOM 1507 O O . PRO B 1 35 ? -16.234 50.924 7.847 1.00 12.24 35 PRO B O 1
ATOM 1511 N N . SER B 1 36 ? -14.450 50.047 6.808 1.00 12.58 36 SER B N 1
ATOM 1512 C CA . SER B 1 36 ? -13.821 51.358 6.638 1.00 13.99 36 SER B CA 1
ATOM 1513 C C . SER B 1 36 ? -14.443 52.191 5.513 1.00 14.58 36 SER B C 1
ATOM 1514 O O . SER B 1 36 ? -15.097 51.656 4.616 1.00 13.35 36 SER B O 1
ATOM 1517 N N . ILE B 1 37 ? -14.237 53.506 5.577 1.00 15.75 37 ILE B N 1
ATOM 1518 C CA . ILE B 1 37 ? -14.538 54.410 4.453 1.00 17.74 37 ILE B CA 1
ATOM 1519 C C . ILE B 1 37 ? -13.243 55.053 3.959 1.00 17.80 37 ILE B C 1
ATOM 1520 O O . ILE B 1 37 ? -13.213 55.714 2.903 1.00 19.78 37 ILE B O 1
ATOM 1525 N N . ASN B 1 44 ? -10.589 49.564 -6.808 1.00 13.59 44 ASN B N 1
ATOM 1526 C CA . ASN B 1 44 ? -11.121 48.232 -6.570 1.00 13.52 44 ASN B CA 1
ATOM 1527 C C . ASN B 1 44 ? -11.903 48.157 -5.260 1.00 12.43 44 ASN B C 1
ATOM 1528 O O . ASN B 1 44 ? -12.037 47.090 -4.659 1.00 12.41 44 ASN B O 1
ATOM 1533 N N . MET B 1 45 ? -12.417 49.302 -4.820 1.00 11.71 45 MET B N 1
ATOM 1534 C CA . MET B 1 45 ? -13.183 49.372 -3.580 1.00 11.19 45 MET B CA 1
ATOM 1535 C C . MET B 1 45 ? -14.681 49.305 -3.861 1.00 10.18 45 MET B C 1
ATOM 1536 O O . MET B 1 45 ? -15.232 50.149 -4.567 1.00 9.91 45 MET B O 1
ATOM 1541 N N . LEU B 1 46 ? -15.327 48.274 -3.321 1.00 9.86 46 LEU B N 1
ATOM 1542 C CA A LEU B 1 46 ? -16.768 48.163 -3.387 0.50 9.50 46 LEU B CA 1
ATOM 1543 C CA B LEU B 1 46 ? -16.786 48.167 -3.368 0.50 9.47 46 LEU B CA 1
ATOM 1544 C C . LEU B 1 46 ? -17.397 49.285 -2.552 1.00 9.34 46 LEU B C 1
ATOM 1545 O O . LEU B 1 46 ? -16.882 49.638 -1.499 1.00 9.36 46 LEU B O 1
ATOM 1554 N N . ASP B 1 47 ? -18.513 49.829 -3.026 1.00 9.61 47 ASP B N 1
ATOM 1555 C CA . ASP B 1 47 ? -19.240 50.860 -2.283 1.00 10.06 47 ASP B CA 1
ATOM 1556 C C . ASP B 1 47 ? -19.598 50.379 -0.881 1.00 10.29 47 ASP B C 1
ATOM 1557 O O . ASP B 1 47 ? -19.921 49.198 -0.661 1.00 10.64 47 ASP B O 1
ATOM 1562 N N . TYR B 1 48 ? -19.538 51.314 0.062 1.00 9.71 48 TYR B N 1
ATOM 1563 C CA . TYR B 1 48 ? -19.741 51.021 1.476 1.00 9.87 48 TYR B CA 1
ATOM 1564 C C . TYR B 1 48 ? -21.050 50.264 1.765 1.00 9.45 48 TYR B C 1
ATOM 1565 O O . TYR B 1 48 ? -21.016 49.275 2.485 1.00 9.74 48 TYR B O 1
ATOM 1574 N N . PRO B 1 49 ? -22.203 50.710 1.207 1.00 10.10 49 PRO B N 1
ATOM 1575 C CA . PRO B 1 49 ? -23.435 49.970 1.562 1.00 10.05 49 PRO B CA 1
ATOM 1576 C C . PRO B 1 49 ? -23.398 48.511 1.099 1.00 10.52 49 PRO B C 1
ATOM 1577 O O . PRO B 1 49 ? -23.965 47.633 1.763 1.00 10.62 49 PRO B O 1
ATOM 1581 N N . ILE B 1 50 ? -22.730 48.244 -0.018 1.00 9.72 50 ILE B N 1
ATOM 1582 C CA . ILE B 1 50 ? -22.603 46.848 -0.457 1.00 10.36 50 ILE B CA 1
ATOM 1583 C C . ILE B 1 50 ? -21.710 46.052 0.498 1.00 10.23 50 ILE B C 1
ATOM 1584 O O . ILE B 1 50 ? -22.023 44.890 0.824 1.00 10.27 50 ILE B O 1
ATOM 1589 N N . ARG B 1 51 ? -20.609 46.652 0.951 1.00 9.80 51 ARG B N 1
ATOM 1590 C CA . ARG B 1 51 ? -19.746 45.973 1.931 1.00 9.45 51 ARG B CA 1
ATOM 1591 C C . ARG B 1 51 ? -20.488 45.706 3.241 1.00 9.91 51 ARG B C 1
ATOM 1592 O O . ARG B 1 51 ? -20.326 44.627 3.830 1.00 9.60 51 ARG B O 1
ATOM 1600 N N . CYS B 1 52 ? -21.335 46.645 3.662 1.00 10.32 52 CYS B N 1
ATOM 1601 C CA . CYS B 1 52 ? -22.196 46.416 4.834 1.00 10.95 52 CYS B CA 1
ATOM 1602 C C . CYS B 1 52 ? -23.103 45.200 4.631 1.00 11.05 52 CYS B C 1
ATOM 1603 O O . CYS B 1 52 ? -23.229 44.366 5.537 1.00 12.08 52 CYS B O 1
ATOM 1606 N N . LYS B 1 53 ? -23.726 45.094 3.452 1.00 10.59 53 LYS B N 1
ATOM 1607 C CA . LYS B 1 53 ? -24.588 43.948 3.132 1.00 10.44 53 LYS B CA 1
ATOM 1608 C C . LYS B 1 53 ? -23.779 42.639 3.190 1.00 10.71 53 LYS B C 1
ATOM 1609 O O . LYS B 1 53 ? -24.254 41.629 3.740 1.00 10.80 53 LYS B O 1
ATOM 1615 N N . LEU B 1 54 ? -22.565 42.658 2.646 1.00 9.92 54 LEU B N 1
ATOM 1616 C CA . LEU B 1 54 ? -21.701 41.473 2.712 1.00 9.43 54 LEU B CA 1
ATOM 1617 C C . LEU B 1 54 ? -21.325 41.112 4.138 1.00 9.99 54 LEU B C 1
ATOM 1618 O O . LEU B 1 54 ? -21.343 39.935 4.492 1.00 10.17 54 LEU B O 1
ATOM 1623 N N . VAL B 1 55 ? -20.961 42.121 4.928 1.00 9.08 55 VAL B N 1
ATOM 1624 C CA . VAL B 1 55 ? -20.653 41.906 6.352 1.00 9.98 55 VAL B CA 1
ATOM 1625 C C . VAL B 1 55 ? -21.837 41.314 7.132 1.00 9.93 55 VAL B C 1
ATOM 1626 O O . VAL B 1 55 ? -21.628 40.403 7.945 1.00 10.60 55 VAL B O 1
ATOM 1630 N N . ASP B 1 56 ? -23.064 41.787 6.871 1.00 10.55 56 ASP B N 1
ATOM 1631 C CA . ASP B 1 56 ? -24.232 41.208 7.531 1.00 10.80 56 ASP B CA 1
ATOM 1632 C C . ASP B 1 56 ? -24.365 39.720 7.201 1.00 10.22 56 ASP B C 1
ATOM 1633 O O . ASP B 1 56 ? -24.656 38.918 8.086 1.00 10.76 56 ASP B O 1
ATOM 1638 N N . ALA B 1 57 ? -24.143 39.355 5.937 1.00 9.88 57 ALA B N 1
ATOM 1639 C CA . ALA B 1 57 ? -24.235 37.934 5.537 1.00 9.59 57 ALA B CA 1
ATOM 1640 C C . ALA B 1 57 ? -23.137 37.096 6.167 1.00 9.61 57 ALA B C 1
ATOM 1641 O O . ALA B 1 57 ? -23.346 35.921 6.539 1.00 8.90 57 ALA B O 1
ATOM 1643 N N . PHE B 1 58 ? -21.957 37.699 6.232 1.00 9.51 58 PHE B N 1
ATOM 1644 C CA . PHE B 1 58 ? -20.748 37.100 6.797 1.00 10.20 58 PHE B CA 1
ATOM 1645 C C . PHE B 1 58 ? -20.967 36.764 8.269 1.00 10.58 58 PHE B C 1
ATOM 1646 O O . PHE B 1 58 ? -20.664 35.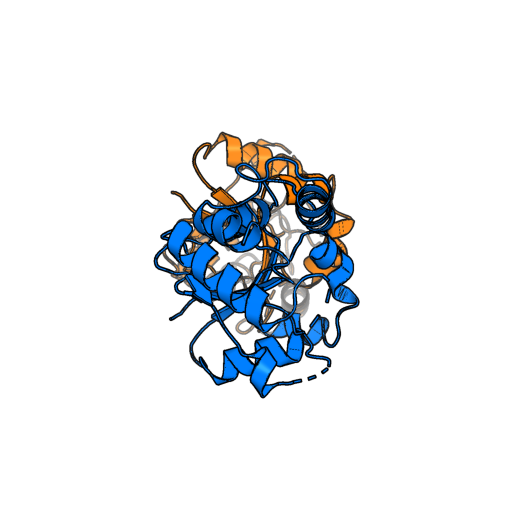650 8.724 1.00 11.62 58 PHE B O 1
ATOM 1654 N N . ILE B 1 59 ? -21.511 37.730 9.009 1.00 10.81 59 ILE B N 1
ATOM 1655 C CA . ILE B 1 59 ? -21.849 37.532 10.433 1.00 10.56 59 ILE B CA 1
ATOM 1656 C C . ILE B 1 59 ? -22.823 36.357 10.620 1.00 11.49 59 ILE B C 1
ATOM 1657 O O . ILE B 1 59 ? -22.613 35.493 11.483 1.00 11.48 59 ILE B O 1
ATOM 1662 N N . LYS B 1 60 ? -23.860 36.309 9.791 1.00 10.78 60 LYS B N 1
ATOM 1663 C CA . LYS B 1 60 ? -24.841 35.228 9.873 1.00 11.56 60 LYS B CA 1
ATOM 1664 C C . LYS B 1 60 ? -24.173 33.895 9.571 1.00 11.23 60 LYS B C 1
ATOM 1665 O O . LYS B 1 60 ? -24.374 32.910 10.302 1.00 11.25 60 LYS B O 1
ATOM 1671 N N . ASP B 1 61 ? -23.355 33.864 8.519 1.00 11.15 61 ASP B N 1
ATOM 1672 C CA . ASP B 1 61 ? -22.600 32.648 8.187 1.00 11.44 61 ASP B CA 1
ATOM 1673 C C . ASP B 1 61 ? -21.691 32.136 9.321 1.00 11.07 61 ASP B C 1
ATOM 1674 O O . ASP B 1 61 ? -21.672 30.925 9.589 1.00 10.96 61 ASP B O 1
ATOM 1679 N N . MET B 1 62 ? -20.938 33.039 9.960 1.00 11.13 62 MET B N 1
ATOM 1680 C CA . MET B 1 62 ? -19.984 32.654 11.029 1.00 11.67 62 MET B CA 1
ATOM 1681 C C . MET B 1 62 ? -20.697 32.053 12.238 1.00 11.19 62 MET B C 1
ATOM 1682 O O . MET B 1 62 ? -20.136 31.193 12.931 1.00 11.00 62 MET B O 1
ATOM 1687 N N . GLY B 1 63 ? -21.915 32.530 12.499 1.00 10.07 63 GLY B N 1
ATOM 1688 C CA . GLY B 1 63 ? -22.746 31.980 13.563 1.00 9.99 63 GLY B CA 1
ATOM 1689 C C . GLY B 1 63 ? -22.172 32.185 14.956 1.00 9.00 63 GLY B C 1
ATOM 1690 O O . GLY B 1 63 ? -22.426 31.386 15.864 1.00 9.60 63 GLY B O 1
ATOM 1691 N N . LEU B 1 64 ? -21.404 33.268 15.107 1.00 9.76 64 LEU B N 1
ATOM 1692 C CA . LEU B 1 64 ? -20.773 33.611 16.371 1.00 9.96 64 LEU B CA 1
ATOM 1693 C C . LEU B 1 64 ? -21.630 34.655 17.071 1.00 10.64 64 LEU B C 1
ATOM 1694 O O . LEU B 1 64 ? -21.837 35.775 16.541 1.00 12.52 64 LEU B O 1
ATOM 1699 N N . SER B 1 65 ? -22.062 34.323 18.276 1.00 10.11 65 SER B N 1
ATOM 1700 C CA . SER B 1 65 ? -23.110 35.080 18.949 1.00 11.21 65 SER B CA 1
ATOM 1701 C C . SER B 1 65 ? -22.687 36.453 19.470 1.00 11.16 65 SER B C 1
ATOM 1702 O O . SER B 1 65 ? -23.545 37.284 19.745 1.00 12.34 65 SER B O 1
ATOM 1705 N N . ASN B 1 66 ? -21.380 36.706 19.611 1.00 9.74 66 ASN B N 1
ATOM 1706 C CA . ASN B 1 66 ? -20.948 38.006 20.131 1.00 9.36 66 ASN B CA 1
ATOM 1707 C C . ASN B 1 66 ? -20.609 39.072 19.084 1.00 9.43 66 ASN B C 1
ATOM 1708 O O . ASN B 1 66 ? -20.160 40.154 19.455 1.00 10.19 66 ASN B O 1
ATOM 1713 N N . VAL B 1 67 ? -20.812 38.774 17.802 1.00 8.62 67 VAL B N 1
ATOM 1714 C CA . VAL B 1 67 ? -20.382 39.668 16.716 1.00 10.01 67 VAL B CA 1
ATOM 1715 C C . VAL B 1 67 ? -21.531 40.507 16.164 1.00 10.29 67 VAL B C 1
ATOM 1716 O O . VAL B 1 67 ? -22.620 39.993 15.884 1.00 11.14 67 VAL B O 1
ATOM 1720 N N . GLN B 1 68 ? -21.286 41.804 15.997 1.00 10.35 68 GLN B N 1
ATOM 1721 C CA . GLN B 1 68 ? -22.259 42.696 15.355 1.00 11.40 68 GLN B CA 1
ATOM 1722 C C . GLN B 1 68 ? -21.534 43.632 14.409 1.00 11.12 68 GLN B C 1
ATOM 1723 O O . GLN B 1 68 ? -20.342 43.925 14.617 1.00 11.61 68 GLN B O 1
ATOM 1729 N N . ARG B 1 69 ? -22.249 44.116 13.390 1.00 11.57 69 ARG B N 1
ATOM 1730 C CA . ARG B 1 69 ? -21.715 45.183 12.554 1.00 11.51 69 ARG B CA 1
ATOM 1731 C C . ARG B 1 69 ? -21.957 46.540 13.220 1.00 12.51 69 ARG B C 1
ATOM 1732 O O . ARG B 1 69 ? -23.020 46.773 13.792 1.00 14.04 69 ARG B O 1
ATOM 1740 N N . SER B 1 70 ? -20.964 47.425 13.127 1.00 12.38 70 SER B N 1
ATOM 1741 C CA . SER B 1 70 ? -21.064 48.762 13.663 1.00 13.15 70 SER B CA 1
ATOM 1742 C C . SER B 1 70 ? -20.838 49.745 12.519 1.00 12.80 70 SER B C 1
ATOM 1743 O O . SER B 1 70 ? -20.092 49.441 11.572 1.00 11.96 70 SER B O 1
ATOM 1746 N N . ASP B 1 71 ? -21.490 50.907 12.582 1.00 12.09 71 ASP B N 1
ATOM 1747 C CA . ASP B 1 71 ? -21.381 51.892 11.488 1.00 12.51 71 ASP B CA 1
ATOM 1748 C C . ASP B 1 71 ? -20.946 53.274 11.977 1.00 11.90 71 ASP B C 1
ATOM 1749 O O . ASP B 1 71 ? -21.290 54.304 11.358 1.00 11.22 71 ASP B O 1
ATOM 1754 N N . LEU B 1 72 ? -20.186 53.298 13.073 1.00 11.68 72 LEU B N 1
ATOM 1755 C CA . LEU B 1 72 ? -19.747 54.561 13.647 1.00 12.97 72 LEU B CA 1
ATOM 1756 C C . LEU B 1 72 ? -18.789 55.351 12.751 1.00 13.49 72 LEU B C 1
ATOM 1757 O O . LEU B 1 72 ? -18.782 56.576 12.811 1.00 13.51 72 LEU B O 1
ATOM 1762 N N . GLU B 1 73 ? -18.018 54.665 11.907 1.00 14.27 73 GLU B N 1
ATOM 1763 C CA . GLU B 1 73 ? -17.182 55.355 10.907 1.00 15.58 73 GLU B CA 1
ATOM 1764 C C . GLU B 1 73 ? -18.003 56.183 9.929 1.00 16.06 73 GLU B C 1
ATOM 1765 O O . GLU B 1 73 ? -17.646 57.332 9.634 1.00 16.17 73 GLU B O 1
ATOM 1771 N N . GLN B 1 74 ? -19.093 55.599 9.424 1.00 15.88 74 GLN B N 1
ATOM 1772 C CA . GLN B 1 74 ? -20.013 56.314 8.538 1.00 16.28 74 GLN B CA 1
ATOM 1773 C C . GLN B 1 74 ? -20.487 57.583 9.226 1.00 16.54 74 GLN B C 1
ATOM 1774 O O . GLN B 1 74 ? -20.532 58.649 8.611 1.00 16.56 74 GLN B O 1
ATOM 1780 N N . ALA B 1 75 ? -20.827 57.450 10.506 1.00 16.51 75 ALA B N 1
ATOM 1781 C CA . ALA B 1 75 ? -21.319 58.563 11.306 1.00 16.06 75 ALA B CA 1
ATOM 1782 C C . ALA B 1 75 ? -20.282 59.683 11.467 1.00 15.87 75 ALA B C 1
ATOM 1783 O O . ALA B 1 75 ? -20.646 60.854 11.514 1.00 15.98 75 ALA B O 1
ATOM 1785 N N . LEU B 1 76 ? -19.000 59.321 11.529 1.00 15.15 76 LEU B N 1
ATOM 1786 C CA . LEU B 1 76 ? -17.911 60.291 11.715 1.00 14.37 76 LEU B CA 1
ATOM 1787 C C . LEU B 1 76 ? -17.406 60.904 10.405 1.00 14.62 76 LEU B C 1
ATOM 1788 O O . LEU B 1 76 ? -16.587 61.824 10.431 1.00 14.51 76 LEU B O 1
ATOM 1793 N N . TYR B 1 77 ? -17.902 60.403 9.272 1.00 14.63 77 TYR B N 1
ATOM 1794 C CA . TYR B 1 77 ? -17.412 60.814 7.951 1.00 15.02 77 TYR B CA 1
ATOM 1795 C C . TYR B 1 77 ? -17.653 62.297 7.694 1.00 14.40 77 TYR B C 1
ATOM 1796 O O . TYR B 1 77 ? -18.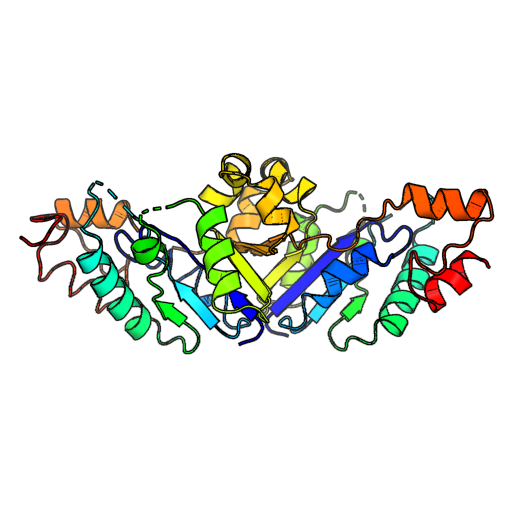755 62.791 7.932 1.00 15.47 77 TYR B O 1
ATOM 1798 N N . VAL B 1 83 ? -11.422 59.077 8.661 1.00 12.94 83 VAL B N 1
ATOM 1799 C CA . VAL B 1 83 ? -11.673 58.597 10.022 1.00 11.95 83 VAL B CA 1
ATOM 1800 C C . VAL B 1 83 ? -10.546 57.695 10.524 1.00 11.53 83 VAL B C 1
ATOM 1801 O O . VAL B 1 83 ? -10.406 56.531 10.105 1.00 12.21 83 VAL B O 1
ATOM 1805 N N . THR B 1 84 ? -9.765 58.226 11.452 1.00 10.87 84 THR B N 1
ATOM 1806 C CA . THR B 1 84 ? -8.636 57.477 11.997 1.00 10.07 84 THR B CA 1
ATOM 1807 C C . THR B 1 84 ? -9.114 56.498 13.056 1.00 10.30 84 THR B C 1
ATOM 1808 O O . THR B 1 84 ? -10.205 56.648 13.604 1.00 10.58 84 THR B O 1
ATOM 1812 N N . THR B 1 85 ? -8.270 55.514 13.356 1.00 9.34 85 THR B N 1
ATOM 1813 C CA . THR B 1 85 ? -8.535 54.572 14.446 1.00 9.64 85 THR B CA 1
ATOM 1814 C C . THR B 1 85 ? -8.734 55.317 15.758 1.00 9.72 85 THR B C 1
ATOM 1815 O O . THR B 1 85 ? -9.655 55.022 16.525 1.00 10.24 85 THR B O 1
ATOM 1819 N N . TYR B 1 86 ? -7.881 56.312 15.992 1.00 9.66 86 TYR B N 1
ATOM 1820 C CA . TYR B 1 86 ? -7.953 57.160 17.177 1.00 10.83 86 TYR B CA 1
ATOM 1821 C C . TYR B 1 86 ? -9.347 57.792 17.336 1.00 9.99 86 TYR B C 1
ATOM 1822 O O . TYR B 1 86 ? -9.956 57.695 18.403 1.00 10.23 86 TYR B O 1
ATOM 1831 N N . ALA B 1 87 ? -9.847 58.408 16.263 1.00 10.35 87 ALA B N 1
ATOM 1832 C CA . ALA B 1 87 ? -11.172 59.034 16.281 1.00 10.52 87 ALA B CA 1
ATOM 1833 C C . ALA B 1 87 ? -12.281 58.006 16.490 1.00 10.42 87 ALA B C 1
ATOM 1834 O O . ALA B 1 87 ? -13.249 58.263 17.211 1.00 10.74 87 ALA B O 1
ATOM 1836 N N . LEU B 1 88 ? -12.141 56.855 15.846 1.00 10.43 88 LEU B N 1
ATOM 1837 C CA . LEU B 1 88 ? -13.122 55.799 15.938 1.00 10.33 88 LEU B CA 1
ATOM 1838 C C . LEU B 1 88 ? -13.192 55.276 17.371 1.00 10.87 88 LEU B C 1
ATOM 1839 O O . LEU B 1 88 ? -14.281 55.107 17.914 1.00 11.25 88 LEU B O 1
ATOM 1844 N N . LEU B 1 89 ? -12.029 55.018 17.974 1.00 11.36 89 LEU B N 1
ATOM 1845 C CA . LEU B 1 89 ? -12.007 54.541 19.357 1.00 12.39 89 LEU B CA 1
ATOM 1846 C C . LEU B 1 89 ? -12.576 55.577 20.337 1.00 12.73 89 LEU B C 1
ATOM 1847 O O . LEU B 1 89 ? -13.315 55.221 21.277 1.00 13.65 89 LEU B O 1
ATOM 1852 N N . GLU B 1 90 ? -12.289 56.841 20.105 1.00 12.45 90 GLU B N 1
ATOM 1853 C CA . GLU B 1 90 ? -12.870 57.899 20.936 1.00 12.15 90 GLU B CA 1
ATOM 1854 C C . GLU B 1 90 ? -14.391 57.850 20.884 1.00 12.01 90 GLU B C 1
ATOM 1855 O O . GLU B 1 90 ? -15.035 57.918 21.872 1.00 11.76 90 GLU B O 1
ATOM 1861 N N . LYS B 1 91 ? -14.935 57.673 19.706 1.00 11.47 91 LYS B N 1
ATOM 1862 C CA . LYS B 1 91 ? -16.387 57.593 19.519 1.00 11.73 91 LYS B CA 1
ATOM 1863 C C . LYS B 1 91 ? -17.010 56.349 20.153 1.00 11.62 91 LYS B C 1
ATOM 1864 O O . LYS B 1 91 ? -18.089 56.419 20.773 1.00 11.76 91 LYS B O 1
ATOM 1870 N N . ILE B 1 92 ? -16.356 55.212 19.962 1.00 12.35 92 ILE B N 1
ATOM 1871 C CA . ILE B 1 92 ? -16.801 53.983 20.592 1.00 13.02 92 ILE B CA 1
ATOM 1872 C C . ILE B 1 92 ? -16.801 54.107 22.113 1.00 12.61 92 ILE B C 1
ATOM 1873 O O . ILE B 1 92 ? -17.740 53.660 22.764 1.00 12.76 92 ILE B O 1
ATOM 1878 N N . GLN B 1 93 ? -15.761 54.722 22.671 1.00 13.07 93 GLN B N 1
ATOM 1879 C CA . GLN B 1 93 ? -15.696 54.902 24.119 1.00 13.48 93 GLN B CA 1
ATOM 1880 C C . GLN B 1 93 ? -16.826 55.807 24.613 1.00 14.23 93 GLN B C 1
ATOM 1881 O O . GLN B 1 93 ? -17.349 55.624 25.716 1.00 13.99 93 GLN B O 1
ATOM 1887 N N . GLU B 1 94 ? -17.210 56.768 23.781 1.00 13.95 94 GLU B N 1
ATOM 1888 C CA . GLU B 1 94 ? -18.326 57.662 24.095 1.00 14.45 94 GLU B CA 1
ATOM 1889 C C . GLU B 1 94 ? -19.650 56.895 24.187 1.00 14.13 94 GLU B C 1
ATOM 1890 O O . GLU B 1 94 ? -20.450 57.125 25.103 1.00 14.46 94 GLU B O 1
ATOM 1896 N N . ILE B 1 95 ? -19.866 55.994 23.230 1.00 13.80 95 ILE B N 1
ATOM 1897 C CA . ILE B 1 95 ? -21.103 55.222 23.116 1.00 13.65 95 ILE B CA 1
ATOM 1898 C C . ILE B 1 95 ? -21.199 54.167 24.217 1.00 13.08 95 ILE B C 1
ATOM 1899 O O . ILE B 1 95 ? -22.289 53.908 24.741 1.00 13.17 95 ILE B O 1
ATOM 1904 N N . TYR B 1 96 ? -20.053 53.583 24.573 1.00 12.75 96 TYR B N 1
ATOM 1905 C CA . TYR B 1 96 ? -19.964 52.569 25.629 1.00 12.52 96 TYR B CA 1
ATOM 1906 C C . TYR B 1 96 ? -19.025 53.037 26.750 1.00 11.92 96 TYR B C 1
ATOM 1907 O O . TYR B 1 96 ? -17.956 52.443 26.949 1.00 12.08 96 TYR B O 1
ATOM 1916 N N . PRO B 1 97 ? -19.416 54.075 27.508 1.00 12.03 97 PRO B N 1
ATOM 1917 C CA . PRO B 1 97 ? -18.453 54.740 28.389 1.00 12.03 97 PRO B CA 1
ATOM 1918 C C . PRO B 1 97 ? -17.888 53.897 29.546 1.00 12.28 97 PRO B C 1
ATOM 1919 O O . PRO B 1 97 ? -16.793 54.192 30.028 1.00 12.53 97 PRO B O 1
ATOM 1923 N N . THR B 1 98 ? -18.608 52.860 29.971 1.00 11.68 98 THR B N 1
ATOM 1924 C CA . THR B 1 98 ? -18.156 52.038 31.092 1.00 11.64 98 THR B CA 1
ATOM 1925 C C . THR B 1 98 ? -17.474 50.750 30.625 1.00 11.17 98 THR B C 1
ATOM 1926 O O . THR B 1 98 ? -17.059 49.931 31.450 1.00 11.92 98 THR B O 1
ATOM 1930 N N . ALA B 1 99 ? -17.371 50.569 29.311 1.00 10.39 99 ALA B N 1
ATOM 1931 C CA . ALA B 1 99 ? -16.752 49.363 28.755 1.00 9.56 99 ALA B CA 1
ATOM 1932 C C . ALA B 1 99 ? -15.244 49.501 28.619 1.00 9.79 99 ALA B C 1
ATOM 1933 O O . ALA B 1 99 ? -14.727 50.598 28.446 1.00 9.11 99 ALA B O 1
ATOM 1935 N N . ASP B 1 100 ? -14.543 48.365 28.682 1.00 8.96 100 ASP B N 1
ATOM 1936 C CA . ASP B 1 100 ? -13.117 48.335 28.349 1.00 9.13 100 ASP B CA 1
ATOM 1937 C C . ASP B 1 100 ? -13.007 47.939 26.889 1.00 9.15 100 ASP B C 1
ATOM 1938 O O . ASP B 1 100 ? -13.430 46.849 26.518 1.00 9.91 100 ASP B O 1
ATOM 1943 N N . ILE B 1 101 ? -12.405 48.810 26.081 1.00 9.96 101 ILE B N 1
ATOM 1944 C CA . ILE B 1 101 ? -12.318 48.609 24.620 1.00 10.13 101 ILE B CA 1
ATOM 1945 C C . ILE B 1 101 ? -10.939 48.119 24.177 1.00 9.68 101 ILE B C 1
ATOM 1946 O O . ILE B 1 101 ? -9.898 48.629 24.639 1.00 9.61 101 ILE B O 1
ATOM 1951 N N . THR B 1 102 ? -10.946 47.105 23.321 1.00 9.01 102 THR B N 1
ATOM 1952 C CA . THR B 1 102 ? -9.724 46.571 22.697 1.00 8.85 102 THR B CA 1
ATOM 1953 C C . THR B 1 102 ? -9.839 46.776 21.205 1.00 9.25 102 THR B C 1
ATOM 1954 O O . THR B 1 102 ? -10.868 46.448 20.609 1.00 10.47 102 THR B O 1
ATOM 1958 N N . PHE B 1 103 ? -8.771 47.287 20.595 1.00 9.26 103 PHE B N 1
ATOM 1959 C CA . PHE B 1 103 ? -8.693 47.423 19.146 1.00 9.67 103 PHE B CA 1
ATOM 1960 C C . PHE B 1 103 ? -7.939 46.236 18.566 1.00 9.63 103 PHE B C 1
ATOM 1961 O O . PHE B 1 103 ? -6.828 45.936 19.015 1.00 10.33 103 PHE B O 1
ATOM 1969 N N . VAL B 1 104 ? -8.555 45.578 17.584 1.00 9.29 104 VAL B N 1
ATOM 1970 C CA . VAL B 1 104 ? -8.017 44.363 16.986 1.00 8.89 104 VAL B CA 1
ATOM 1971 C C . VAL B 1 104 ? -7.448 44.644 15.609 1.00 9.95 104 VAL B C 1
ATOM 1972 O O . VAL B 1 104 ? -8.116 45.211 14.735 1.00 9.03 104 VAL B O 1
ATOM 1976 N N . ILE B 1 105 ? -6.212 44.180 15.422 1.00 10.16 105 ILE B N 1
ATOM 1977 C CA . ILE B 1 105 ? -5.532 44.159 14.112 1.00 11.64 105 ILE B CA 1
ATOM 1978 C C . ILE B 1 105 ? -4.967 42.785 13.751 1.00 11.74 105 ILE B C 1
ATOM 1979 O O . ILE B 1 105 ? -4.869 41.885 14.603 1.00 13.41 105 ILE B O 1
ATOM 1984 N N . GLY B 1 106 ? -4.646 42.603 12.471 1.00 13.30 106 GLY B N 1
ATOM 1985 C CA . GLY B 1 106 ? -3.947 41.418 11.986 1.00 14.16 106 GLY B CA 1
ATOM 1986 C C . GLY B 1 106 ? -2.468 41.709 11.819 1.00 14.56 106 GLY B C 1
ATOM 1987 O O . GLY B 1 106 ? -2.020 42.837 12.080 1.00 14.25 106 GLY B O 1
ATOM 1988 N N . PRO B 1 107 ? -1.694 40.705 11.385 1.00 15.17 107 PRO B N 1
ATOM 1989 C CA . PRO B 1 107 ? -0.226 40.835 11.366 1.00 16.06 107 PRO B CA 1
ATOM 1990 C C . PRO B 1 107 ? 0.333 41.980 10.519 1.00 16.62 107 PRO B C 1
ATOM 1991 O O . PRO B 1 107 ? 1.326 42.612 10.908 1.00 16.99 107 PRO B O 1
ATOM 1995 N N . ASP B 1 108 ? -0.269 42.231 9.362 1.00 17.61 108 ASP B N 1
ATOM 1996 C CA . ASP B 1 108 ? 0.251 43.257 8.457 1.00 18.32 108 ASP B CA 1
ATOM 1997 C C . ASP B 1 108 ? 0.100 44.649 9.061 1.00 17.80 108 ASP B C 1
ATOM 1998 O O . ASP B 1 108 ? 1.037 45.452 9.031 1.00 17.99 108 ASP B O 1
ATOM 2003 N N . ASN B 1 109 ? -1.057 44.948 9.640 1.00 15.83 109 ASN B N 1
ATOM 2004 C CA . ASN B 1 109 ? -1.149 46.218 10.325 1.00 15.36 109 ASN B CA 1
ATOM 2005 C C . ASN B 1 109 ? -0.330 46.231 11.606 1.00 14.40 109 ASN B C 1
ATOM 2006 O O . ASN B 1 109 ? 0.143 47.291 12.024 1.00 14.25 109 ASN B O 1
ATOM 2011 N N . PHE B 1 110 ? -0.165 45.057 12.227 1.00 12.13 110 PHE B N 1
ATOM 2012 C CA . PHE B 1 110 ? 0.628 44.954 13.441 1.00 10.85 110 PHE B CA 1
ATOM 2013 C C . PHE B 1 110 ? 2.030 45.512 13.234 1.00 10.19 110 PHE B C 1
ATOM 2014 O O . PHE B 1 110 ? 2.457 46.389 13.983 1.00 10.44 110 PHE B O 1
ATOM 2022 N N . PHE B 1 111 ? 2.729 45.024 12.210 1.00 10.08 111 PHE B N 1
ATOM 2023 C CA . PHE B 1 111 ? 4.090 45.500 11.953 1.00 10.51 111 PHE B CA 1
ATOM 2024 C C . PHE B 1 111 ? 4.120 46.942 11.401 1.00 10.79 111 PHE B C 1
ATOM 2025 O O . PHE B 1 111 ? 5.194 47.535 11.288 1.00 12.47 111 PHE B O 1
ATOM 2033 N N . LYS B 1 112 ? 2.954 47.495 11.050 1.00 10.72 112 LYS B N 1
ATOM 2034 C CA . LYS B 1 112 ? 2.856 48.866 10.538 1.00 11.55 112 LYS B CA 1
ATOM 2035 C C . LYS B 1 112 ? 2.145 49.787 11.530 1.00 11.56 112 LYS B C 1
ATOM 2036 O O . LYS B 1 112 ? 1.819 50.919 11.207 1.00 12.07 112 LYS B O 1
ATOM 2042 N N . PHE B 1 113 ? 1.897 49.300 12.745 1.00 10.70 113 PHE B N 1
ATOM 2043 C CA . PHE B 1 113 ? 1.073 50.060 13.694 1.00 10.74 113 PHE B CA 1
ATOM 2044 C C . PHE B 1 113 ? 1.643 51.417 14.117 1.00 10.18 113 PHE B C 1
ATOM 2045 O O . PHE B 1 113 ? 0.894 52.367 14.302 1.00 10.14 113 PHE B O 1
ATOM 2053 N N . ALA B 1 114 ? 2.966 51.530 14.214 1.00 10.22 114 ALA B N 1
ATOM 2054 C CA . ALA B 1 114 ? 3.591 52.808 14.533 1.00 10.30 114 ALA B CA 1
ATOM 2055 C C . ALA B 1 114 ? 3.189 53.913 13.555 1.00 10.22 114 ALA B C 1
ATOM 2056 O O . ALA B 1 114 ? 3.247 55.098 13.901 1.00 10.15 114 ALA B O 1
ATOM 2058 N N . LYS B 1 115 ? 2.824 53.536 12.328 1.00 10.76 115 LYS B N 1
ATOM 2059 C CA . LYS B 1 115 ? 2.441 54.521 11.310 1.00 10.94 115 LYS B CA 1
ATOM 2060 C C . LYS B 1 115 ? 1.044 55.105 11.496 1.00 11.16 115 LYS B C 1
ATOM 2061 O O . LYS B 1 115 ? 0.741 56.126 10.874 1.00 11.32 115 LYS B O 1
ATOM 2067 N N . PHE B 1 116 ? 0.221 54.468 12.343 1.00 10.81 116 PHE B N 1
ATOM 2068 C CA . PHE B 1 116 ? -1.158 54.934 12.620 1.00 11.73 116 PHE B CA 1
ATOM 2069 C C . PHE B 1 116 ? -1.126 56.327 13.240 1.00 11.31 116 PHE B C 1
ATOM 2070 O O . PHE B 1 116 ? -0.198 56.670 13.979 1.00 11.35 116 PHE B O 1
ATOM 2078 N N . TYR B 1 117 ? -2.152 57.126 12.942 1.00 10.73 117 TYR B N 1
ATOM 2079 C CA . TYR B 1 117 ? -2.323 58.425 13.566 1.00 10.42 117 TYR B CA 1
ATOM 2080 C C . TYR B 1 117 ? -2.436 58.285 15.090 1.00 10.80 117 TYR B C 1
ATOM 2081 O O . TYR B 1 117 ? -3.299 57.568 15.607 1.00 10.92 117 TYR B O 1
ATOM 2090 N N . LYS B 1 118 ? -1.543 58.977 15.797 1.00 11.13 118 LYS B N 1
ATOM 2091 C CA . LYS B 1 118 ? -1.514 58.962 17.262 1.00 10.94 118 LYS B CA 1
ATOM 2092 C C . LYS B 1 118 ? -1.477 57.532 17.819 1.00 11.00 118 LYS B C 1
ATOM 2093 O O . LYS B 1 118 ? -2.146 57.212 18.800 1.00 11.67 118 LYS B O 1
ATOM 2099 N N . ALA B 1 119 ? -0.673 56.683 17.188 1.00 11.45 119 ALA B N 1
ATOM 2100 C CA . ALA B 1 119 ? -0.522 55.287 17.598 1.00 11.83 119 ALA B CA 1
ATOM 2101 C C . ALA B 1 119 ? -0.155 55.173 19.081 1.00 12.37 119 ALA B C 1
ATOM 2102 O O . ALA B 1 119 ? -0.709 54.334 19.804 1.00 12.37 119 ALA B O 1
ATOM 2104 N N . GLU B 1 120 ? 0.785 56.009 19.518 1.00 12.69 120 GLU B N 1
ATOM 2105 C CA . GLU B 1 120 ? 1.238 55.979 20.903 1.00 14.01 120 GLU B CA 1
ATOM 2106 C C . GLU B 1 120 ? 0.109 56.353 21.862 1.00 13.68 120 GLU B C 1
ATOM 2107 O O . GLU B 1 120 ? -0.072 55.693 22.885 1.00 14.11 120 GLU B O 1
ATOM 2113 N N . GLU B 1 121 ? -0.660 57.393 21.532 1.00 12.69 121 GLU B N 1
ATOM 2114 C CA . GLU B 1 121 ? -1.813 57.770 22.368 1.00 12.98 121 GLU B CA 1
ATOM 2115 C C . GLU B 1 121 ? -2.857 56.658 22.431 1.00 12.58 121 GLU B C 1
ATOM 2116 O O . GLU B 1 121 ? -3.452 56.433 23.483 1.00 13.05 121 GLU B O 1
ATOM 2122 N N . ILE B 1 122 ? -3.080 55.960 21.312 1.00 11.92 122 ILE B N 1
ATOM 2123 C CA . ILE B 1 122 ? -3.978 54.798 21.313 1.00 12.07 122 ILE B CA 1
ATOM 2124 C C . ILE B 1 122 ? -3.557 53.804 22.400 1.00 12.79 122 ILE B C 1
ATOM 2125 O O . ILE B 1 122 ? -4.394 53.389 23.214 1.00 12.85 122 ILE B O 1
ATOM 2130 N N . THR B 1 123 ? -2.265 53.477 22.442 1.00 13.31 123 THR B N 1
ATOM 2131 C CA . THR B 1 123 ? -1.744 52.475 23.390 1.00 14.50 123 THR B CA 1
ATOM 2132 C C . THR B 1 123 ? -1.771 52.966 24.838 1.00 14.70 123 THR B C 1
ATOM 2133 O O . THR B 1 123 ? -1.742 52.158 25.761 1.00 15.62 123 THR B O 1
ATOM 2137 N N . GLU B 1 124 ? -1.846 54.284 25.036 1.00 14.48 124 GLU B N 1
ATOM 2138 C CA . GLU B 1 124 ? -2.024 54.850 26.375 1.00 15.08 124 GLU B CA 1
ATOM 2139 C C . GLU B 1 124 ? -3.425 54.643 26.936 1.00 13.82 124 GLU B C 1
ATOM 2140 O O . GLU B 1 124 ? -3.629 54.667 28.152 1.00 14.66 124 GLU B O 1
ATOM 2146 N N . ARG B 1 125 ? -4.392 54.477 26.053 1.00 13.43 125 ARG B N 1
ATOM 2147 C CA . ARG B 1 125 ? -5.792 54.538 26.444 1.00 12.91 125 ARG B CA 1
ATOM 2148 C C . ARG B 1 125 ? -6.499 53.190 26.304 1.00 12.37 125 ARG B C 1
ATOM 2149 O O . ARG B 1 125 ? -7.367 52.861 27.114 1.00 12.75 125 ARG B O 1
ATOM 2157 N N . TRP B 1 126 ? -6.096 52.410 25.301 1.00 11.78 126 TRP B N 1
ATOM 2158 C CA . TRP B 1 126 ? -6.801 51.191 24.948 1.00 10.88 126 TRP B CA 1
ATOM 2159 C C . TRP B 1 126 ? -5.849 50.034 24.749 1.00 11.70 126 TRP B C 1
ATOM 2160 O O . TRP B 1 126 ? -4.666 50.208 24.424 1.00 12.25 126 TRP B O 1
ATOM 2171 N N . THR B 1 127 ? -6.382 48.835 24.911 1.00 11.06 127 THR B N 1
ATOM 2172 C CA . THR B 1 127 ? -5.632 47.625 24.572 1.00 10.63 127 THR B CA 1
ATOM 2173 C C . THR B 1 127 ? -5.601 47.483 23.052 1.00 11.36 127 THR B C 1
ATOM 2174 O O . THR B 1 127 ? -6.621 47.749 22.372 1.00 11.68 127 THR B O 1
ATOM 2178 N N . VAL B 1 128 ? -4.446 47.058 22.525 1.00 11.12 128 VAL B N 1
ATOM 2179 C CA . VAL B 1 128 ? -4.313 46.774 21.089 1.00 11.79 128 VAL B CA 1
ATOM 2180 C C . VAL B 1 128 ? -3.884 45.303 20.971 1.00 12.07 128 VAL B C 1
ATOM 2181 O O . VAL B 1 128 ? -2.935 44.860 21.636 1.00 13.32 128 VAL B O 1
ATOM 2185 N N . MET B 1 129 ? -4.574 44.563 20.111 1.00 12.17 129 MET B N 1
ATOM 2186 C CA . MET B 1 129 ? -4.409 43.093 20.065 1.00 12.54 129 MET B CA 1
ATOM 2187 C C . MET B 1 129 ? -4.161 42.728 18.624 1.00 12.79 129 MET B C 1
ATOM 2188 O O . MET B 1 129 ? -4.971 43.063 17.759 1.00 14.47 129 MET B O 1
ATOM 2193 N N . ALA B 1 130 ? -3.054 42.027 18.366 1.00 11.79 130 ALA B N 1
ATOM 2194 C CA . ALA B 1 130 ? -2.757 41.529 17.030 1.00 11.60 130 ALA B CA 1
ATOM 2195 C C . ALA B 1 130 ? -3.004 40.024 17.020 1.00 12.25 130 ALA B C 1
ATOM 2196 O O . ALA B 1 130 ? -2.271 39.260 17.660 1.00 11.71 130 ALA B O 1
ATOM 2198 N N . CYS B 1 131 ? -4.031 39.622 16.276 1.00 12.24 131 CYS B N 1
ATOM 2199 C CA . CYS B 1 131 ? -4.413 38.210 16.204 1.00 12.76 131 CYS B CA 1
ATOM 2200 C C . CYS B 1 131 ? -3.690 37.536 15.053 1.00 13.15 131 CYS B C 1
ATOM 2201 O O . CYS B 1 131 ? -3.423 38.176 14.037 1.00 14.75 131 CYS B O 1
ATOM 2204 N N . PRO B 1 132 ? -3.403 36.240 15.181 1.00 12.64 132 PRO B N 1
ATOM 2205 C CA . PRO B 1 132 ? -2.662 35.550 14.133 1.00 13.24 132 PRO B CA 1
ATOM 2206 C C . PRO B 1 132 ? -3.542 35.264 12.905 1.00 14.28 132 PRO B C 1
ATOM 2207 O O . PRO B 1 132 ? -4.753 35.014 13.048 1.00 14.90 132 PRO B O 1
ATOM 2211 N N . GLU B 1 133 ? -2.960 35.355 11.720 1.00 13.52 133 GLU B N 1
ATOM 2212 C CA . GLU B 1 133 ? -3.665 34.906 10.535 1.00 13.42 133 GLU B CA 1
ATOM 2213 C C . GLU B 1 133 ? -3.283 33.449 10.317 1.00 13.21 133 GLU B C 1
ATOM 2214 O O . GLU B 1 133 ? -2.121 33.124 10.052 1.00 13.00 133 GLU B O 1
ATOM 2220 N N . LYS B 1 134 ? -4.267 32.578 10.512 1.00 13.07 134 LYS B N 1
ATOM 2221 C CA . LYS B 1 134 ? -4.083 31.144 10.381 1.00 13.08 134 LYS B CA 1
ATOM 2222 C C . LYS B 1 134 ? -4.433 30.720 8.963 1.00 13.10 134 LYS B C 1
ATOM 2223 O O . LYS B 1 134 ? -3.919 29.720 8.461 1.00 13.07 134 LYS B O 1
ATOM 2225 N N . VAL B 1 135 ? -5.309 31.493 8.328 1.00 12.96 135 VAL B N 1
ATOM 2226 C CA . VAL B 1 135 ? -5.703 31.254 6.943 1.00 13.14 135 VAL B CA 1
ATOM 2227 C C . VAL B 1 135 ? -5.370 32.476 6.084 1.00 13.17 135 VAL B C 1
ATOM 2228 O O . VAL B 1 135 ? -4.299 32.547 5.475 1.00 13.14 135 VAL B O 1
ATOM 2232 N N . SER B 1 139 ? -8.516 39.408 0.932 1.00 7.56 139 SER B N 1
ATOM 2233 C CA . SER B 1 139 ? -9.588 39.910 0.065 1.00 7.18 139 SER B CA 1
ATOM 2234 C C . SER B 1 139 ? -9.134 40.147 -1.370 1.00 7.62 139 SER B C 1
ATOM 2235 O O . SER B 1 139 ? -9.922 39.985 -2.320 1.00 7.97 139 SER B O 1
ATOM 2238 N N . THR B 1 140 ? -7.869 40.524 -1.542 1.00 7.99 140 THR B N 1
ATOM 2239 C CA . THR B 1 140 ? -7.321 40.772 -2.895 1.00 8.10 140 THR B CA 1
ATOM 2240 C C . THR B 1 140 ? -7.272 39.529 -3.804 1.00 8.62 140 THR B C 1
ATOM 2241 O O . THR B 1 140 ? -7.259 39.647 -5.039 1.00 8.83 140 THR B O 1
ATOM 2245 N N . ASP B 1 141 ? -7.216 38.348 -3.189 1.00 8.75 141 ASP B N 1
ATOM 2246 C CA . ASP B 1 141 ? -7.177 37.089 -3.932 1.00 8.36 141 ASP B CA 1
ATOM 2247 C C . ASP B 1 141 ? -8.564 36.768 -4.470 1.00 7.94 141 ASP B C 1
ATOM 2248 O O . ASP B 1 141 ? -8.707 36.210 -5.567 1.00 8.03 141 ASP B O 1
ATOM 2250 N N . ILE B 1 142 ? -9.572 37.130 -3.683 1.00 7.83 142 ILE B N 1
ATOM 2251 C CA . ILE B 1 142 ? -10.978 37.008 -4.065 1.00 7.24 142 ILE B CA 1
ATOM 2252 C C . ILE B 1 142 ? -11.294 37.918 -5.247 1.00 7.07 142 ILE B C 1
ATOM 2253 O O . ILE B 1 142 ? -11.832 37.454 -6.248 1.00 6.70 142 ILE B O 1
ATOM 2258 N N . ARG B 1 143 ? -10.962 39.206 -5.122 1.00 7.05 143 ARG B N 1
ATOM 2259 C CA . ARG B 1 143 ? -11.198 40.180 -6.203 1.00 6.93 143 ARG B CA 1
ATOM 2260 C C . ARG B 1 143 ? -10.583 39.696 -7.517 1.00 6.94 143 ARG B C 1
ATOM 2261 O O . ARG B 1 143 ? -11.219 39.754 -8.575 1.00 6.66 143 ARG B O 1
ATOM 2269 N N . ASN B 1 144 ? -9.350 39.198 -7.436 1.00 7.14 144 ASN B N 1
ATOM 2270 C CA . ASN B 1 144 ? -8.664 38.606 -8.584 1.00 7.30 144 ASN B CA 1
ATOM 2271 C C . ASN B 1 144 ? -9.333 37.368 -9.190 1.00 6.84 144 ASN B C 1
ATOM 2272 O O . ASN B 1 144 ? -9.377 37.216 -10.414 1.00 7.00 144 ASN B O 1
ATOM 2277 N N . ALA B 1 145 ? -9.839 36.484 -8.335 1.00 6.35 145 ALA B N 1
ATOM 2278 C CA . ALA B 1 145 ? -10.508 35.262 -8.783 1.00 5.47 145 ALA B CA 1
ATOM 2279 C C . ALA B 1 145 ? -11.861 35.571 -9.439 1.00 5.16 145 ALA B C 1
ATOM 2280 O O . ALA B 1 145 ? -12.253 34.920 -10.409 1.00 4.54 145 ALA B O 1
ATOM 2282 N N . LEU B 1 146 ? -12.562 36.577 -8.920 1.00 4.75 146 LEU B N 1
ATOM 2283 C CA . LEU B 1 146 ? -13.839 36.999 -9.506 1.00 4.71 146 LEU B CA 1
ATOM 2284 C C . LEU B 1 146 ? -13.682 37.634 -10.888 1.00 5.55 146 LEU B C 1
ATOM 2285 O O . LEU B 1 146 ? -14.508 37.409 -11.784 1.00 5.40 146 LEU B O 1
ATOM 2290 N N . ILE B 1 147 ? -12.617 38.415 -11.067 1.00 6.24 147 ILE B N 1
ATOM 2291 C CA . ILE B 1 147 ? -12.370 39.073 -12.349 1.00 7.36 147 ILE B CA 1
ATOM 2292 C C . ILE B 1 147 ? -12.000 38.029 -13.411 1.00 8.05 147 ILE B C 1
ATOM 2293 O O . ILE B 1 147 ? -12.267 38.225 -14.596 1.00 8.04 147 ILE B O 1
ATOM 2298 N N . GLU B 1 148 ? -11.432 36.911 -12.957 1.00 8.95 148 GLU B N 1
ATOM 2299 C CA . GLU B 1 148 ? -10.927 35.848 -13.830 1.00 9.93 148 GLU B CA 1
ATOM 2300 C C . GLU B 1 148 ? -11.848 34.623 -13.927 1.00 10.24 148 GLU B C 1
ATOM 2301 O O . GLU B 1 148 ? -11.538 33.667 -14.646 1.00 10.39 148 GLU B O 1
ATOM 2307 N N . GLY B 1 149 ? -12.967 34.658 -13.202 1.00 10.56 149 GLY B N 1
ATOM 2308 C CA . GLY B 1 149 ? -13.962 33.578 -13.214 1.00 10.88 149 GLY B CA 1
ATOM 2309 C C . GLY B 1 149 ? -13.581 32.335 -12.422 1.00 11.11 149 GLY B C 1
ATOM 2310 O O . GLY B 1 149 ? -14.166 31.268 -12.618 1.00 11.50 149 GLY B O 1
ATOM 2311 N N . LYS B 1 150 ? -12.603 32.473 -11.529 1.00 11.00 150 LYS B N 1
ATOM 2312 C CA . LYS B 1 150 ? -12.089 31.352 -10.734 1.00 10.81 150 LYS B CA 1
ATOM 2313 C C . LYS B 1 150 ? -12.916 31.097 -9.476 1.00 10.72 150 LYS B C 1
ATOM 2314 O O . LYS B 1 150 ? -13.625 31.982 -8.998 1.00 10.63 150 LYS B O 1
ATOM 2320 N N . ASP B 1 151 ? -12.800 29.881 -8.946 1.00 10.43 151 ASP B N 1
ATOM 2321 C CA . ASP B 1 151 ? -13.524 29.454 -7.750 1.00 10.20 151 ASP B CA 1
ATOM 2322 C C . ASP B 1 151 ? -13.154 30.293 -6.516 1.00 9.95 151 ASP B C 1
ATOM 2323 O O . ASP B 1 151 ? -11.977 30.483 -6.219 1.00 9.70 151 ASP B O 1
ATOM 2328 N N . ILE B 1 152 ? -14.164 30.802 -5.811 1.00 9.98 152 ILE B N 1
ATOM 2329 C CA . ILE B 1 152 ? -13.933 31.565 -4.573 1.00 9.97 152 ILE B CA 1
ATOM 2330 C C . ILE B 1 152 ? -14.498 30.892 -3.317 1.00 10.56 152 ILE B C 1
ATOM 2331 O O . ILE B 1 152 ? -14.409 31.448 -2.219 1.00 10.40 152 ILE B O 1
ATOM 2336 N N . SER B 1 153 ? -15.062 29.696 -3.482 1.00 11.41 153 SER B N 1
ATOM 2337 C CA . SER B 1 153 ? -15.737 28.974 -2.390 1.00 12.21 153 SER B CA 1
ATOM 2338 C C . SER B 1 153 ? -14.828 28.589 -1.215 1.00 12.73 153 SER B C 1
ATOM 2339 O O . SER B 1 153 ? -15.311 28.218 -0.145 1.00 12.75 153 SER B O 1
ATOM 2342 N N . THR B 1 154 ? -13.517 28.676 -1.423 1.00 13.66 154 THR B N 1
ATOM 2343 C CA . THR B 1 154 ? -12.541 28.385 -0.375 1.00 14.58 154 THR B CA 1
ATOM 2344 C C . THR B 1 154 ? -11.939 29.668 0.203 1.00 14.52 154 THR B C 1
ATOM 2345 O O . THR B 1 154 ? -11.078 29.605 1.077 1.00 15.06 154 THR B O 1
ATOM 2349 N N . TYR B 1 155 ? -12.391 30.820 -0.295 1.00 14.32 155 TYR B N 1
ATOM 2350 C CA . TYR B 1 155 ? -11.870 32.124 0.132 1.00 13.81 155 TYR B CA 1
ATOM 2351 C C . TYR B 1 155 ? -12.801 32.869 1.077 1.00 13.47 155 TYR B C 1
ATOM 2352 O O . TYR B 1 155 ? -12.360 33.742 1.812 1.00 13.10 155 TYR B O 1
ATOM 2361 N N . THR B 1 156 ? -14.085 32.543 1.022 1.00 13.25 156 THR B N 1
ATOM 2362 C CA . THR B 1 156 ? -15.067 33.217 1.852 1.00 14.39 156 THR B CA 1
ATOM 2363 C C . THR B 1 156 ? -16.198 32.290 2.297 1.00 13.63 156 THR B C 1
ATOM 2364 O O . THR B 1 156 ? -16.197 31.088 1.984 1.00 14.41 156 THR B O 1
ATOM 2368 N N . THR B 1 157 ? -17.137 32.839 3.060 1.00 12.72 157 THR B N 1
ATOM 2369 C CA . THR B 1 157 ? -18.262 32.069 3.579 1.00 12.66 157 THR B CA 1
ATOM 2370 C C . THR B 1 157 ? -19.393 31.969 2.538 1.00 12.50 157 THR B C 1
ATOM 2371 O O . THR B 1 157 ? -19.486 32.811 1.647 1.00 12.89 157 THR B O 1
ATOM 2375 N N . PRO B 1 158 ? -20.266 30.947 2.647 1.00 12.92 158 PRO B N 1
ATOM 2376 C CA . PRO B 1 158 ? -21.223 30.636 1.555 1.00 12.83 158 PRO B CA 1
ATOM 2377 C C . PRO B 1 158 ? -22.188 31.749 1.112 1.00 12.77 158 PRO B C 1
ATOM 2378 O O . PRO B 1 158 ? -22.442 31.876 -0.090 1.00 13.13 158 PRO B O 1
ATOM 2382 N N . THR B 1 159 ? -22.752 32.519 2.040 1.00 12.31 159 THR B N 1
ATOM 2383 C CA . THR B 1 159 ? -23.735 33.536 1.648 1.00 12.28 159 THR B CA 1
ATOM 2384 C C . THR B 1 159 ? -23.013 34.735 1.029 1.00 12.40 159 THR B C 1
ATOM 2385 O O . THR B 1 159 ? -23.528 35.365 0.101 1.00 12.54 159 THR B O 1
ATOM 2389 N N . VAL B 1 160 ? -21.806 35.031 1.518 1.00 12.55 160 VAL B N 1
ATOM 2390 C CA . VAL B 1 160 ? -20.961 36.067 0.899 1.00 12.67 160 VAL B CA 1
ATOM 2391 C C . VAL B 1 160 ? -20.631 35.685 -0.555 1.00 13.60 160 VAL B C 1
ATOM 2392 O O . VAL B 1 160 ? -20.750 36.513 -1.455 1.00 14.24 160 VAL B O 1
ATOM 2396 N N . SER B 1 161 ? -20.246 34.423 -0.782 1.00 13.69 161 SER B N 1
ATOM 2397 C CA A SER B 1 161 ? -19.924 33.959 -2.131 0.50 14.23 161 SER B CA 1
ATOM 2398 C CA B SER B 1 161 ? -19.936 33.913 -2.122 0.50 14.42 161 SER B CA 1
ATOM 2399 C C . SER B 1 161 ? -21.130 34.117 -3.046 1.00 14.68 161 SER B C 1
ATOM 2400 O O . SER B 1 161 ? -20.982 34.590 -4.172 1.00 14.80 161 SER B O 1
ATOM 2405 N N . GLU B 1 162 ? -22.311 33.746 -2.549 1.00 15.13 162 GLU B N 1
ATOM 2406 C CA . GLU B 1 162 ? -23.566 33.876 -3.288 1.00 15.13 162 GLU B CA 1
ATOM 2407 C C . GLU B 1 162 ? -23.816 35.320 -3.714 1.00 14.68 162 GLU B C 1
ATOM 2408 O O . GLU B 1 162 ? -24.132 35.576 -4.869 1.00 15.22 162 GLU B O 1
ATOM 2414 N N . LEU B 1 163 ? -23.659 36.253 -2.776 1.00 13.72 163 LEU B N 1
ATOM 2415 C CA . LEU B 1 163 ? -23.934 37.678 -3.031 1.00 13.36 163 LEU B CA 1
ATOM 2416 C C . LEU B 1 163 ? -22.920 38.269 -4.006 1.00 13.55 163 LEU B C 1
ATOM 2417 O O . LEU B 1 163 ? -23.286 39.033 -4.913 1.00 13.75 163 LEU B O 1
ATOM 2422 N N . LEU B 1 164 ? -21.651 37.896 -3.835 1.00 13.45 164 LEU B N 1
ATOM 2423 C CA . LEU B 1 164 ? -20.586 38.326 -4.748 1.00 13.56 164 LEU B CA 1
ATOM 2424 C C . LEU B 1 164 ? -20.877 37.928 -6.186 1.00 14.27 164 LEU B C 1
ATOM 2425 O O . LEU B 1 164 ? -20.747 38.744 -7.110 1.00 13.96 164 LEU B O 1
ATOM 2430 N N . LEU B 1 165 ? -21.281 36.669 -6.375 1.00 14.05 165 LEU B N 1
ATOM 2431 C CA . LEU B 1 165 ? -21.525 36.158 -7.718 1.00 14.20 165 LEU B CA 1
ATOM 2432 C C . LEU B 1 165 ? -22.812 36.703 -8.304 1.00 13.98 165 LEU B C 1
ATOM 2433 O O . LEU B 1 165 ? -22.830 37.127 -9.472 1.00 14.42 165 LEU B O 1
ATOM 2438 N N . ASN B 1 166 ? -23.862 36.750 -7.487 1.00 13.88 166 ASN B N 1
ATOM 2439 C CA A ASN B 1 166 ? -25.176 37.111 -8.003 0.50 13.79 166 ASN B CA 1
ATOM 2440 C CA B ASN B 1 166 ? -25.214 37.135 -7.931 0.50 13.70 166 ASN B CA 1
ATOM 2441 C C . ASN B 1 166 ? -25.281 38.567 -8.447 1.00 13.36 166 ASN B C 1
ATOM 2442 O O . ASN B 1 166 ? -26.027 38.870 -9.385 1.00 13.59 166 ASN B O 1
ATOM 2451 N N . GLU B 1 167 ? -24.513 39.447 -7.813 1.00 12.83 167 GLU B N 1
ATOM 2452 C CA . GLU B 1 167 ? -24.552 40.862 -8.167 1.00 12.56 167 GLU B CA 1
ATOM 2453 C C . GLU B 1 167 ? -23.378 41.244 -9.072 1.00 11.94 167 GLU B C 1
ATOM 2454 O O . GLU B 1 167 ? -23.232 42.406 -9.417 1.00 11.78 167 GLU B O 1
ATOM 2460 N N . GLY B 1 168 ? -22.562 40.269 -9.467 1.00 11.08 168 GLY B N 1
ATOM 2461 C CA . GLY B 1 168 ? -21.386 40.524 -10.317 1.00 11.75 168 GLY B CA 1
ATOM 2462 C C . GLY B 1 168 ? -20.381 41.483 -9.695 1.00 11.20 168 GLY B C 1
ATOM 2463 O O . GLY B 1 168 ? -19.704 42.266 -10.388 1.00 10.74 168 GLY B O 1
ATOM 2464 N N . LEU B 1 169 ? -20.295 41.446 -8.370 1.00 10.95 169 LEU B N 1
ATOM 2465 C CA . LEU B 1 169 ? -19.363 42.312 -7.666 1.00 10.49 169 LEU B CA 1
ATOM 2466 C C . LEU B 1 169 ? -17.921 42.080 -8.120 1.00 10.65 169 LEU B C 1
ATOM 2467 O O . LEU B 1 169 ? -17.504 40.935 -8.345 1.00 10.82 169 LEU B O 1
ATOM 2472 N N . TYR B 1 170 ? -17.195 43.189 -8.272 1.00 10.83 170 TYR B N 1
ATOM 2473 C CA . TYR B 1 170 ? -15.794 43.249 -8.741 1.00 11.03 170 TYR B CA 1
ATOM 2474 C C . TYR B 1 170 ? -15.626 42.972 -10.232 1.00 11.24 170 TYR B C 1
ATOM 2475 O O . TYR B 1 170 ? -14.976 43.743 -10.938 1.00 12.30 170 TYR B O 1
ATOM 2484 N N . ARG B 1 171 ? -16.226 41.886 -10.710 1.00 11.92 171 ARG B N 1
ATOM 2485 C CA . ARG B 1 171 ? -16.127 41.509 -12.120 1.00 11.90 171 ARG B CA 1
ATOM 2486 C C . ARG B 1 171 ? -16.892 42.472 -13.036 1.00 12.23 171 ARG B C 1
ATOM 2487 O O . ARG B 1 171 ? -16.411 42.820 -14.123 1.00 12.13 171 ARG B O 1
ATOM 2495 N N . GLU B 1 172 ? -18.072 42.911 -12.595 1.00 12.73 172 GLU B N 1
ATOM 2496 C CA . GLU B 1 172 ? -18.950 43.731 -13.433 1.00 13.18 172 GLU B CA 1
ATOM 2497 C C . GLU B 1 172 ? -19.306 45.097 -12.826 1.00 13.06 172 GLU B C 1
ATOM 2498 O O . GLU B 1 172 ? -19.679 46.035 -13.558 1.00 12.66 172 GLU B O 1
ATOM 2504 N N . THR B 1 173 ? -19.207 45.205 -11.504 1.00 13.31 173 THR B N 1
ATOM 2505 C CA . THR B 1 173 ? -19.591 46.442 -10.806 1.00 12.82 173 THR B CA 1
ATOM 2506 C C . THR B 1 173 ? -18.872 46.623 -9.480 1.00 13.08 173 THR B C 1
ATOM 2507 O O . THR B 1 173 ? -18.516 45.640 -8.812 1.00 13.65 173 THR B O 1
ATOM 2511 N N . LEU B 1 174 ? -18.661 47.877 -9.091 1.00 13.10 174 LEU B N 1
ATOM 2512 C CA . LEU B 1 174 ? -18.149 48.180 -7.751 1.00 12.69 174 LEU B CA 1
ATOM 2513 C C . LEU B 1 174 ? -19.146 48.999 -6.940 1.00 12.69 174 LEU B C 1
ATOM 2514 O O . LEU B 1 174 ? -19.001 49.117 -5.741 1.00 12.71 174 LEU B O 1
ATOM 2519 N N . SER B 1 175 ? -20.164 49.557 -7.590 1.00 12.08 175 SER B N 1
ATOM 2520 C CA . SER B 1 175 ? -21.166 50.362 -6.873 1.00 12.18 175 SER B CA 1
ATOM 2521 C C . SER B 1 175 ? -22.571 49.766 -6.913 1.00 12.25 175 SER B C 1
ATOM 2522 O O . SER B 1 175 ? -23.472 50.219 -6.182 1.00 12.12 175 SER B O 1
ATOM 2525 N N . GLY B 1 176 ? -22.758 48.782 -7.788 1.00 12.51 176 GLY B N 1
ATOM 2526 C CA . GLY B 1 176 ? -24.057 48.163 -8.015 1.00 12.79 176 GLY B CA 1
ATOM 2527 C C . GLY B 1 176 ? -25.085 49.059 -8.696 1.00 12.37 176 GLY B C 1
ATOM 2528 O O . GLY B 1 176 ? -26.238 48.658 -8.854 1.00 12.70 176 GLY B O 1
ATOM 2529 N N . LYS B 1 177 ? -24.682 50.271 -9.088 1.00 12.85 177 LYS B N 1
ATOM 2530 C CA . LYS B 1 177 ? -25.591 51.251 -9.724 1.00 12.52 177 LYS B CA 1
ATOM 2531 C C . LYS B 1 177 ? -25.850 50.967 -11.208 1.00 13.04 177 LYS B C 1
ATOM 2532 O O . LYS B 1 177 ? -25.089 50.202 -11.819 1.00 12.74 177 LYS B O 1
#

Nearest PDB structures (foldseek):
  3h05-assembly1_A  TM=1.006E+00  e=6.058E-32  Vibrio parahaemolyticus
  3h05-assembly1_B  TM=9.786E-01  e=1.173E-26  Vibrio parahaemolyticus
  8aii-assembly1_A-2  TM=8.930E-01  e=2.314E-11  Enterococcus faecium
  3mmx-assembly3_C  TM=8.712E-01  e=4.059E-10  Bacillus anthracis
  3mmx-assembly1_A  TM=8.550E-01  e=2.931E-10  Bacillus anthracis

Secondary structure (DSSP, 8-state):
--EEEEEEE--SS--HHHHHHHTT-TTSSEEEEEE-----HHHHHHHHHHHHHHH--TTEEE--HHHHH----HHHHHHHHHHHSTTSEEEEEE-HHHHHTGGGSTTHHHHHHHSEEEEPP-SS---HHHHHHHHHHT---TTTS-HHHHHHHH-/--EEEEEEE--SS--HHHHHHHTT-TTSSEEEEEE---PPPHHHHHHHHHHHHHHHT-TTEEE--HHHHH---HHHHHHHHHHHSTTSEEEEEE-HHHHHTGGGSTTHHHHHHHSEEEE------HHHHHHHHHT---TTTS-HHHHHHHHHTTBTTTBSS--

InterPro domains:
  IPR004821 Cytidyltransferase-like domain [PF01467] (6-144)
  IPR005248 Nicotinate/nicotinamide nucleotide adenylyltransferase [PTHR39321] (1-171)
  IPR005248 Nicotinate/nicotinamide nucleotide adenylyltransferase [cd02165] (4-170)
  IPR014729 Rossmann-like alpha/beta/alpha sandwich fold [G3DSA:3.40.50.620] (1-177)

Organism: Vibrio parahaemolyticus serotype O3:K6 (strain RIMD 2210633) (NCBI:txid223926)

Solvent-accessible surface area: 15285 Å² total; per-residue (Å²): 111,108,12,0,0,0,17,30,28,47,1,22,1,0,4,48,9,31,69,7,8,2,88,28,2,72,27,5,71,2,0,10,0,0,0,45,105,125,39,95,36,96,64,18,10,118,0,0,64,8,0,31,149,44,19,64,67,125,23,7,89,82,9,71,18,19,87,92,61,87,160,32,46,24,26,26,6,0,60,64,4,42,116,82,69,101,103,4,63,4,7,16,1,9,22,17,114,64,3,57,113,1,62,180,52,127,78,6,116,69,0,8,94,110,3,13,0,1,1,1,4,78,131,59,150,52,180,44,68,73,0,51,95,12,49,162,84,66,55,107,3,65,101,74,4,7,102,38,0,12,60,46,19,131,168,87,96,8,0,0,0,12,26,25,33,1,6,0,0,10,45,18,24,64,11,0,1,87,24,0,82,30,5,64,18,0,3,0,0,0,36,115,138,98,0,44,26,95,14,6,12,88,0,0,59,9,0,26,168,48,16,63,60,127,25,10,98,84,13,66,25,16,95,71,68,99,84,52,22,33,39,5,0,72,49,0,50,115,86,64,98,131,7,66,7,8,10,1,4,7,28,90,62,5,86,122,2,70,185,50,131,74,6,123,73,0,6,88,93,5,15,0,2,4,2,21,61,84,129,44,91,52,3,57,87,6,8,106,101,60,118,100,5,73,94,87,5,4,98,49,0,14,102,46,1,107,131,64,7,1,27,136,143,30,61,39,37,207

CATH classification: 3.40.50.620

B-factor: mean 13.56, std 5.5, range [2.0, 48.6]

Sequence (318 aa):
MKKIAIFGSAFNPPSLGHKSVIESLSHFDLVLLEPSIMLDYPIRCKLVDAFIKDMGLSNVQRSDLEQALYSVTTYALLEKIQEIYPTADITFVIIGPDNFFKFAKFYKAEEITERWTVMACPEKVKKIIRSTDIRNALIEGKDISTYTTPTVSELLLNMKKIAIIFGSAFNPPSLGHKSSVIESLSHFDLVLLEEPSINMLLDYPIRCKLVDAFIKDMGLSNVQRSDLEQALYVTTYALLEKIQEIYPTADITFVIGPDNFFKFAKFYKAEEITERWTVMACPEKVSTDIRNALIEGKDISTYTTPTVSSELLLNNEGLYRETLSGK